Protein AF-A0A1M6VRA0-F1 (afdb_monomer)

Secondary structure (DSSP, 8-state):
-EEEEE---HHHHHHHHHTT-EEEEEPPHHHHHHTT--HHHHHHHHTTT--SEEEEE-S--SHHHHHHHHHHHHHHSTTEEEEEESSHHHHHHHHHHHHTT-EEEEEEE-SHHHHHHHHHHT-SEEEEEHHHHHTTT--HHHHHHHHHHHHHHTT---EEEEES--SHHHHHHHHHTT-SEEEE-HHHHHHHH--HHHHHHHHHHHHHHTTS---

pLDDT: mean 95.66, std 4.84, range [58.31, 98.81]

Foldseek 3Di:
DAEEAEDLDLVLVLVVLVVVRHAEYEYDVVVCVVVVHDLLVSCVVCVVRHDHAYEYEDPDDAQVVLCVVCVVVCVRHPNYEYEYEQDPRSLVNLLVCQVVVHAYEHDPDDALVSLVSCLVSPHQEYEQQQVVCVVVVHHSLVRLLVNQVVCVVVVGNHFYEYENDDALVSVVSNVVSPHPYYYDHSVRVVRNVDDPVVVVVVVVVCVVCVPPPPD

Solvent-accessible surface area (backbone atoms only — not comparable to full-atom values): 11366 Å² total; per-residue (Å²): 126,38,38,28,37,50,53,84,49,65,68,58,51,54,54,50,38,72,69,74,60,55,45,31,42,33,48,47,66,70,61,31,58,76,67,75,49,54,72,67,59,54,43,69,76,38,55,91,66,49,83,51,34,40,32,45,63,65,93,57,73,49,33,67,61,36,48,67,62,46,52,64,48,48,74,72,36,75,56,38,26,46,32,37,59,69,44,76,35,34,37,52,35,34,34,55,32,38,77,70,71,43,46,29,34,35,28,83,34,88,47,59,70,54,45,52,52,39,40,71,32,46,21,46,26,37,27,34,42,31,44,67,30,44,77,74,78,39,67,32,52,59,53,46,24,55,40,37,52,49,30,60,76,69,69,49,84,37,34,42,26,39,25,53,47,83,43,50,66,50,52,54,51,30,47,74,32,55,35,45,30,39,36,29,39,65,68,35,57,54,56,59,75,57,49,73,68,59,53,54,49,52,53,50,49,53,58,62,52,71,77,52,78,94,118

InterPro domains:
  IPR001585 Transaldolase/Fructose-6-phosphate aldolase [PF00923] (55-199)
  IPR001585 Transaldolase/Fructose-6-phosphate aldolase [PTHR10683] (60-198)
  IPR013785 Aldolase-type TIM barrel [G3DSA:3.20.20.70] (1-214)
  IPR018225 Transaldolase, active site [PS00958] (80-97)

Organism: NCBI:txid90970

Structure (mmCIF, N/CA/C/O backbone):
data_AF-A0A1M6VRA0-F1
#
_entry.id   AF-A0A1M6VRA0-F1
#
loop_
_atom_site.group_PDB
_atom_site.id
_atom_site.type_symbol
_atom_site.label_atom_id
_atom_site.label_alt_id
_atom_site.label_comp_id
_atom_site.label_asym_id
_atom_site.label_entity_id
_atom_site.label_seq_id
_atom_site.pdbx_PDB_ins_code
_atom_site.Cartn_x
_atom_site.Cartn_y
_atom_site.Cartn_z
_atom_site.occupancy
_atom_site.B_iso_or_equiv
_atom_site.auth_seq_id
_atom_site.auth_comp_id
_atom_site.auth_asym_id
_atom_site.auth_atom_id
_atom_site.pdbx_PDB_model_num
ATOM 1 N N . MET A 1 1 ? -6.491 -3.386 -11.277 1.00 94.94 1 MET A N 1
ATOM 2 C CA . MET A 1 1 ? -5.209 -3.563 -10.570 1.00 94.94 1 MET A CA 1
ATOM 3 C C . MET A 1 1 ? -4.662 -2.180 -10.313 1.00 94.94 1 MET A C 1
ATOM 5 O O . MET A 1 1 ? -4.711 -1.382 -11.239 1.00 94.94 1 MET A O 1
ATOM 9 N N . GLU A 1 2 ? -4.196 -1.900 -9.103 1.00 98.25 2 GLU A N 1
ATOM 10 C CA . GLU A 1 2 ? -3.645 -0.594 -8.725 1.00 98.25 2 GLU A CA 1
ATOM 11 C C . GLU A 1 2 ? -2.154 -0.714 -8.388 1.00 98.25 2 GLU A C 1
ATOM 13 O O . GLU A 1 2 ? -1.757 -1.598 -7.624 1.00 98.25 2 GLU A O 1
ATOM 18 N N . PHE A 1 3 ? -1.336 0.191 -8.923 1.00 98.25 3 PHE A N 1
ATOM 19 C CA . PHE A 1 3 ? 0.081 0.296 -8.573 1.00 98.25 3 PHE A CA 1
ATOM 20 C C . PHE A 1 3 ? 0.296 1.503 -7.675 1.00 98.25 3 PHE A C 1
ATOM 22 O O . PHE A 1 3 ? -0.079 2.627 -8.015 1.00 98.25 3 PHE A O 1
ATOM 29 N N . TRP A 1 4 ? 0.855 1.254 -6.498 1.00 98.31 4 TRP A N 1
ATOM 30 C CA . TRP A 1 4 ? 1.129 2.267 -5.495 1.00 98.31 4 TRP A CA 1
ATOM 31 C C . TRP A 1 4 ? 2.640 2.432 -5.347 1.00 98.31 4 TRP A C 1
ATOM 33 O O . TRP A 1 4 ? 3.384 1.446 -5.301 1.00 98.31 4 TRP A O 1
ATOM 43 N N . LEU A 1 5 ? 3.081 3.683 -5.249 1.00 97.88 5 LEU A N 1
ATOM 44 C CA . LEU A 1 5 ? 4.485 4.029 -5.049 1.00 97.88 5 LEU A CA 1
ATOM 45 C C . LEU A 1 5 ? 4.766 4.296 -3.564 1.00 97.88 5 LEU A C 1
ATOM 47 O O . LEU A 1 5 ? 4.070 5.094 -2.947 1.00 97.88 5 LEU A O 1
ATOM 51 N N . ASP A 1 6 ? 5.799 3.669 -2.999 1.00 96.38 6 ASP A N 1
ATOM 52 C CA . ASP A 1 6 ? 6.407 4.066 -1.716 1.00 96.38 6 ASP A CA 1
ATOM 53 C C . ASP A 1 6 ? 7.559 5.035 -1.997 1.00 96.38 6 ASP A C 1
ATOM 55 O O . ASP A 1 6 ? 8.684 4.615 -2.300 1.00 96.38 6 ASP A O 1
ATOM 59 N N . SER A 1 7 ? 7.282 6.336 -1.916 1.00 95.44 7 SER A N 1
ATOM 60 C CA . SER A 1 7 ? 8.317 7.358 -2.037 1.00 95.44 7 SER A CA 1
ATOM 61 C C . SER A 1 7 ? 7.915 8.679 -1.383 1.00 95.44 7 SER A C 1
ATOM 63 O O . SER A 1 7 ? 6.741 9.004 -1.234 1.00 95.44 7 SER A O 1
ATOM 65 N N . VAL A 1 8 ? 8.935 9.444 -1.006 1.00 95.12 8 VAL A N 1
ATOM 66 C CA . VAL A 1 8 ? 8.844 10.862 -0.623 1.00 95.12 8 VAL A CA 1
ATOM 67 C C . VAL A 1 8 ? 9.775 11.723 -1.489 1.00 95.12 8 VAL A C 1
ATOM 69 O O . VAL A 1 8 ? 9.902 12.923 -1.272 1.00 95.12 8 VAL A O 1
ATOM 72 N N . ASN A 1 9 ? 10.466 11.107 -2.455 1.00 94.25 9 ASN A N 1
ATOM 73 C CA . ASN A 1 9 ? 11.370 11.791 -3.364 1.00 94.25 9 ASN A CA 1
ATOM 74 C C . ASN A 1 9 ? 10.556 12.364 -4.525 1.00 94.25 9 ASN A C 1
ATOM 76 O O . ASN A 1 9 ? 10.005 11.617 -5.333 1.00 94.25 9 ASN A O 1
ATOM 80 N N . GLU A 1 10 ? 10.505 13.689 -4.632 1.00 94.56 10 GLU A N 1
ATOM 81 C CA . GLU A 1 10 ? 9.717 14.348 -5.670 1.00 94.56 10 GLU A CA 1
ATOM 82 C C . GLU A 1 10 ? 10.084 13.913 -7.090 1.00 94.56 10 GLU A C 1
ATOM 84 O O . GLU A 1 10 ? 9.194 13.752 -7.920 1.00 94.56 10 GLU A O 1
ATOM 89 N N . TRP A 1 11 ? 11.367 13.697 -7.387 1.00 95.69 11 TRP A N 1
ATOM 90 C CA . TRP A 1 11 ? 11.791 13.257 -8.714 1.00 95.69 11 TRP A CA 1
ATOM 91 C C . TRP A 1 11 ? 11.255 11.859 -9.040 1.00 95.69 11 TRP A C 1
ATOM 93 O O . TRP A 1 11 ? 10.725 11.655 -10.134 1.00 95.69 11 TRP A O 1
ATOM 103 N N . GLU A 1 12 ? 11.324 10.921 -8.091 1.00 96.62 12 GLU A N 1
ATOM 104 C CA . GLU A 1 12 ? 10.761 9.575 -8.270 1.00 96.62 12 GLU A CA 1
ATOM 105 C C . GLU A 1 12 ? 9.250 9.646 -8.498 1.00 96.62 12 GLU A C 1
ATOM 107 O O . GLU A 1 12 ? 8.736 9.007 -9.416 1.00 96.62 12 GLU A O 1
ATOM 112 N N . VAL A 1 13 ? 8.542 10.458 -7.704 1.00 95.75 13 VAL A N 1
ATOM 113 C CA . VAL A 1 13 ? 7.088 10.613 -7.831 1.00 95.75 13 VAL A CA 1
ATOM 114 C C . VAL A 1 13 ? 6.711 11.202 -9.185 1.00 95.75 13 VAL A C 1
ATOM 116 O O . VAL A 1 13 ? 5.873 10.631 -9.878 1.00 95.75 13 VAL A O 1
ATOM 119 N N . ARG A 1 14 ? 7.341 12.309 -9.596 1.00 96.19 14 ARG A N 1
ATOM 120 C CA . ARG A 1 14 ? 7.062 12.968 -10.885 1.00 96.19 14 ARG A CA 1
ATOM 121 C C . ARG A 1 14 ? 7.351 12.032 -12.053 1.00 96.19 14 ARG A C 1
ATOM 123 O O . ARG A 1 14 ? 6.545 11.920 -12.974 1.00 96.19 14 ARG A O 1
ATOM 130 N N . THR A 1 15 ? 8.472 11.318 -11.983 1.00 97.25 15 THR A N 1
ATOM 131 C CA . THR A 1 15 ? 8.868 10.369 -13.023 1.00 97.25 15 THR A CA 1
ATOM 132 C C . THR A 1 15 ? 7.875 9.216 -13.103 1.00 97.25 15 THR A C 1
ATOM 134 O O . THR A 1 15 ? 7.362 8.937 -14.183 1.00 97.25 15 THR A O 1
ATOM 137 N N . ALA A 1 16 ? 7.529 8.592 -11.977 1.00 97.12 16 ALA A N 1
ATOM 138 C CA . ALA A 1 16 ? 6.601 7.468 -11.977 1.00 97.12 16 ALA A CA 1
ATOM 139 C C . ALA A 1 16 ? 5.161 7.874 -12.332 1.00 97.12 16 ALA A C 1
ATOM 141 O O . ALA A 1 16 ? 4.468 7.131 -13.027 1.00 97.12 16 ALA A O 1
ATOM 142 N N . ALA A 1 17 ? 4.718 9.069 -11.930 1.00 96.06 17 ALA A N 1
ATOM 143 C CA . ALA A 1 17 ? 3.427 9.621 -12.338 1.00 96.06 17 ALA A CA 1
ATOM 144 C C . ALA A 1 17 ? 3.350 9.816 -13.863 1.00 96.06 17 ALA A C 1
ATOM 146 O O . ALA A 1 17 ? 2.313 9.532 -14.462 1.00 96.06 17 ALA A O 1
ATOM 147 N N . SER A 1 18 ? 4.459 10.205 -14.507 1.00 96.31 18 SER A N 1
ATOM 148 C CA . SER A 1 18 ? 4.522 10.385 -15.966 1.00 96.31 18 SER A CA 1
ATOM 149 C C . SER A 1 18 ? 4.333 9.087 -16.763 1.00 96.31 18 SER A C 1
ATOM 151 O O . SER A 1 18 ? 3.974 9.138 -17.937 1.00 96.31 18 SER A O 1
ATOM 153 N N . TRP A 1 19 ? 4.516 7.918 -16.138 1.00 96.62 19 TRP A N 1
ATOM 154 C CA . TRP A 1 19 ? 4.312 6.619 -16.789 1.00 96.62 19 TRP A CA 1
ATOM 155 C C . TRP A 1 19 ? 2.833 6.246 -16.952 1.00 96.62 19 TRP A C 1
ATOM 157 O O . TRP A 1 19 ? 2.525 5.299 -17.670 1.00 96.62 19 TRP A O 1
ATOM 167 N N . GLY A 1 20 ? 1.912 6.945 -16.276 1.00 95.44 20 GLY A N 1
ATOM 168 C CA . GLY A 1 20 ? 0.469 6.699 -16.392 1.00 95.44 20 GLY A CA 1
ATOM 169 C C . GLY A 1 20 ? -0.036 5.427 -15.698 1.00 95.44 20 GLY A C 1
ATOM 170 O O . GLY A 1 20 ? -1.152 4.992 -15.967 1.00 95.44 20 GLY A O 1
ATOM 171 N N . VAL A 1 21 ? 0.765 4.819 -14.813 1.00 96.06 21 VAL A N 1
ATOM 172 C CA . VAL A 1 21 ? 0.422 3.550 -14.132 1.00 96.06 21 VAL A CA 1
ATOM 173 C C . VAL A 1 21 ? 0.075 3.706 -12.649 1.00 96.06 21 VAL A C 1
ATOM 175 O O . VAL A 1 21 ? -0.480 2.782 -12.055 1.00 96.06 21 VAL A O 1
ATOM 178 N N . LEU A 1 22 ? 0.414 4.843 -12.032 1.00 96.81 22 LEU A N 1
ATOM 179 C CA . LEU A 1 22 ? 0.240 5.046 -10.593 1.00 96.81 22 LEU A CA 1
ATOM 180 C C . LEU A 1 22 ? -1.214 5.334 -10.216 1.00 96.81 22 LEU A C 1
ATOM 182 O O . LEU A 1 22 ? -1.875 6.171 -10.822 1.00 96.81 22 LEU A O 1
ATOM 186 N N . SER A 1 23 ? -1.682 4.680 -9.155 1.00 97.88 23 SER A N 1
ATOM 187 C CA . SER A 1 23 ? -3.008 4.897 -8.557 1.00 97.88 23 SER A CA 1
ATOM 188 C C . SER A 1 23 ? -2.938 5.578 -7.187 1.00 97.88 23 SER A C 1
ATOM 190 O O . SER A 1 23 ? -3.867 6.289 -6.801 1.00 97.88 23 SER A O 1
ATOM 192 N N . ALA A 1 24 ? -1.850 5.366 -6.441 1.00 97.94 24 ALA A N 1
ATOM 193 C CA . ALA A 1 24 ? -1.643 5.973 -5.131 1.00 97.94 24 ALA A CA 1
ATOM 194 C C . ALA A 1 24 ? -0.160 6.240 -4.851 1.00 97.94 24 ALA A C 1
ATOM 196 O O . ALA A 1 24 ? 0.726 5.547 -5.362 1.00 97.94 24 ALA A O 1
ATOM 197 N N . LEU A 1 25 ? 0.088 7.208 -3.978 1.00 97.44 25 LEU A N 1
ATOM 198 C CA . LEU A 1 25 ? 1.389 7.503 -3.402 1.00 97.44 25 LEU A CA 1
ATOM 199 C C . LEU A 1 25 ? 1.322 7.276 -1.892 1.00 97.44 25 LEU A C 1
ATOM 201 O O . LEU A 1 25 ? 0.569 7.956 -1.200 1.00 97.44 25 LEU A O 1
ATOM 205 N N . SER A 1 26 ? 2.113 6.337 -1.380 1.00 97.25 26 SER A N 1
ATOM 206 C CA . SER A 1 26 ? 2.259 6.098 0.053 1.00 97.25 26 SER A CA 1
ATOM 207 C C . SER A 1 26 ? 3.502 6.773 0.588 1.00 97.25 26 SER A C 1
ATOM 209 O O . SER A 1 26 ? 4.622 6.457 0.185 1.00 97.25 26 SER A O 1
ATOM 211 N N . LEU A 1 27 ? 3.297 7.660 1.558 1.00 95.00 27 LEU A N 1
ATOM 212 C CA . LEU A 1 27 ? 4.378 8.390 2.197 1.00 95.00 27 LEU A CA 1
ATOM 213 C C . LEU A 1 27 ? 4.946 7.573 3.350 1.00 95.00 27 LEU A C 1
ATOM 215 O O . LEU A 1 27 ? 4.237 7.186 4.280 1.00 95.00 27 LEU A O 1
ATOM 219 N N . ASN A 1 28 ? 6.244 7.304 3.286 1.00 86.06 28 ASN A N 1
ATOM 220 C CA . ASN A 1 28 ? 6.941 6.601 4.348 1.00 86.06 28 ASN A CA 1
ATOM 221 C C . ASN A 1 28 ? 7.254 7.578 5.500 1.00 86.06 28 ASN A C 1
ATOM 223 O O . ASN A 1 28 ? 8.023 8.521 5.283 1.00 86.06 28 ASN A O 1
ATOM 227 N N . PRO A 1 29 ? 6.724 7.362 6.719 1.00 85.75 29 PRO A N 1
ATOM 228 C CA . PRO A 1 29 ? 6.886 8.308 7.824 1.00 85.75 29 PRO A CA 1
ATOM 229 C C . PRO A 1 29 ? 8.349 8.467 8.251 1.00 85.75 29 PRO A C 1
ATOM 231 O O . PRO A 1 29 ? 8.781 9.573 8.561 1.00 85.75 29 PRO A O 1
ATOM 234 N N . VAL A 1 30 ? 9.145 7.393 8.186 1.00 85.50 30 VAL A N 1
ATOM 235 C CA . VAL A 1 30 ? 10.577 7.442 8.520 1.00 85.50 30 VAL A CA 1
ATOM 236 C C . VAL A 1 30 ? 11.324 8.340 7.537 1.00 85.50 30 VAL A C 1
ATOM 238 O O . VAL A 1 30 ? 12.132 9.164 7.955 1.00 85.50 30 VAL A O 1
ATOM 241 N N . LYS A 1 31 ? 11.034 8.227 6.233 1.00 87.19 31 LYS A N 1
ATOM 242 C CA . LYS A 1 31 ? 11.683 9.070 5.219 1.00 87.19 31 LYS A CA 1
ATOM 243 C C . LYS A 1 31 ? 11.240 10.535 5.329 1.00 87.19 31 LYS A C 1
ATOM 245 O O . LYS A 1 31 ? 12.086 11.417 5.232 1.00 87.19 31 LYS A O 1
ATOM 250 N N . LEU A 1 32 ? 9.951 10.798 5.584 1.00 88.81 32 LEU A N 1
ATOM 251 C CA . LEU A 1 32 ? 9.452 12.159 5.844 1.00 88.81 32 LEU A CA 1
ATOM 252 C C . LEU A 1 32 ? 10.178 12.800 7.032 1.00 88.81 32 LEU A C 1
ATOM 254 O O . LEU A 1 32 ? 10.666 13.925 6.926 1.00 88.81 32 LEU A O 1
ATOM 258 N N . GLN A 1 33 ? 10.311 12.056 8.134 1.00 88.19 33 GLN A N 1
ATOM 259 C CA . GLN A 1 33 ? 11.008 12.520 9.330 1.00 88.19 33 GLN A CA 1
ATOM 260 C C . GLN A 1 33 ? 12.490 12.801 9.057 1.00 88.19 33 GLN A C 1
ATOM 262 O O . GLN A 1 33 ? 12.992 13.849 9.454 1.00 88.19 33 GLN A O 1
ATOM 267 N N . GLN A 1 34 ? 13.184 11.903 8.350 1.00 88.75 34 GLN A N 1
ATOM 268 C CA . GLN A 1 34 ? 14.590 12.087 7.969 1.00 88.75 34 GLN A CA 1
ATOM 269 C C . GLN A 1 34 ? 14.811 13.337 7.108 1.00 88.75 34 GLN A C 1
ATOM 271 O O . GLN A 1 34 ? 15.856 13.973 7.211 1.00 88.75 34 GLN A O 1
ATOM 276 N N . MET A 1 35 ? 13.829 13.695 6.280 1.00 87.25 35 MET A N 1
ATOM 277 C CA . MET A 1 35 ? 13.864 14.893 5.439 1.00 87.25 35 MET A CA 1
ATOM 278 C C . MET A 1 35 ? 13.341 16.151 6.148 1.00 87.25 35 MET A C 1
ATOM 280 O O . MET A 1 35 ? 13.407 17.232 5.569 1.00 87.25 35 MET A O 1
ATOM 284 N N . GLY A 1 36 ? 12.811 16.033 7.373 1.00 89.50 36 GLY A N 1
ATOM 285 C CA . GLY A 1 36 ? 12.193 17.147 8.097 1.00 89.50 36 GLY A CA 1
ATOM 286 C C . GLY A 1 36 ? 10.978 17.740 7.377 1.00 89.50 36 GLY A C 1
ATOM 287 O O . GLY A 1 36 ? 10.732 18.939 7.483 1.00 89.50 36 GLY A O 1
ATOM 288 N N . MET A 1 37 ? 10.246 16.924 6.613 1.00 89.12 37 MET A N 1
ATOM 289 C CA . MET A 1 37 ? 9.177 17.369 5.715 1.00 89.12 37 MET A CA 1
ATOM 29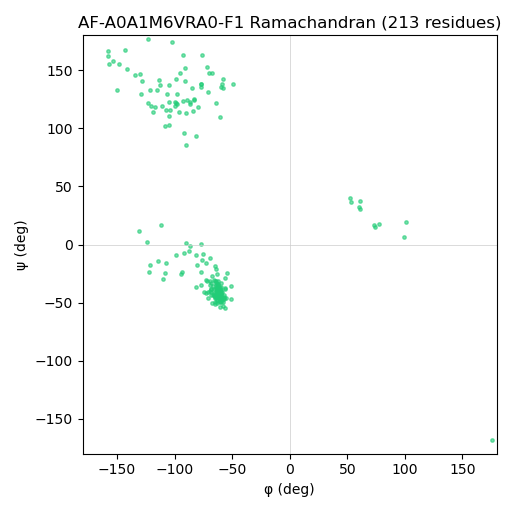0 C C . MET A 1 37 ? 7.810 16.865 6.183 1.00 89.12 37 MET A C 1
ATOM 292 O O . MET A 1 37 ? 7.679 15.720 6.619 1.00 89.12 37 MET A O 1
ATOM 296 N N . ARG A 1 38 ? 6.769 17.698 6.056 1.00 91.94 38 ARG A N 1
ATOM 297 C CA . ARG A 1 38 ? 5.384 17.296 6.349 1.00 91.94 38 ARG A CA 1
ATOM 298 C C . ARG A 1 38 ? 4.703 16.749 5.097 1.00 91.94 38 ARG A C 1
ATOM 300 O O . ARG A 1 38 ? 4.982 17.186 3.983 1.00 91.94 38 ARG A O 1
ATOM 307 N N . ALA A 1 39 ? 3.735 15.852 5.288 1.00 92.62 39 ALA A N 1
ATOM 308 C CA . ALA A 1 39 ? 2.932 15.303 4.192 1.00 92.62 39 ALA A CA 1
ATOM 309 C C . ALA A 1 39 ? 2.221 16.397 3.373 1.00 92.62 39 ALA A C 1
ATOM 311 O O . ALA A 1 39 ? 2.151 16.308 2.150 1.00 92.62 39 ALA A O 1
ATOM 312 N N . THR A 1 40 ? 1.749 17.456 4.037 1.00 93.56 40 THR A N 1
ATOM 313 C CA . THR A 1 40 ? 1.084 18.601 3.399 1.00 93.56 40 THR A CA 1
ATOM 314 C C . THR A 1 40 ? 2.007 19.376 2.467 1.00 93.56 40 THR A C 1
ATOM 316 O O . THR A 1 40 ? 1.567 19.803 1.405 1.00 93.56 40 THR A O 1
ATOM 319 N N . ASP A 1 41 ? 3.278 19.538 2.842 1.00 93.44 41 ASP A N 1
ATOM 320 C CA . ASP A 1 41 ? 4.260 20.280 2.045 1.00 93.44 41 ASP A CA 1
ATOM 321 C C . ASP A 1 41 ? 4.562 19.507 0.751 1.00 93.44 41 ASP A C 1
ATOM 323 O O . ASP A 1 41 ? 4.548 20.064 -0.349 1.00 93.44 41 ASP A O 1
ATOM 327 N N . LEU A 1 42 ? 4.733 18.187 0.873 1.00 93.44 42 LEU A N 1
ATOM 328 C CA . LEU A 1 42 ? 4.953 17.303 -0.268 1.00 93.44 42 LEU A CA 1
ATOM 329 C C . LEU A 1 42 ? 3.727 17.241 -1.194 1.00 93.44 42 LEU A C 1
ATOM 331 O O . LEU A 1 42 ? 3.869 17.299 -2.417 1.00 93.44 42 LEU A O 1
ATOM 335 N N . TRP A 1 43 ? 2.520 17.169 -0.623 1.00 95.19 43 TRP A N 1
ATOM 336 C CA . TRP A 1 43 ? 1.276 17.234 -1.391 1.00 95.19 43 TRP A CA 1
ATOM 337 C C . TRP A 1 43 ? 1.157 18.549 -2.168 1.00 95.19 43 TRP A C 1
ATOM 339 O O . TRP A 1 43 ? 0.878 18.525 -3.367 1.00 95.19 43 TRP A O 1
ATOM 349 N N . GLN A 1 44 ? 1.438 19.694 -1.540 1.00 94.12 44 GLN A N 1
ATOM 350 C CA . GLN A 1 44 ? 1.410 20.995 -2.219 1.00 94.12 44 GLN A CA 1
ATOM 351 C C . GLN A 1 44 ? 2.374 21.042 -3.413 1.00 94.12 44 GLN A C 1
ATOM 353 O O . GLN A 1 44 ? 2.002 21.539 -4.474 1.00 94.12 44 GLN A O 1
ATOM 358 N N . SER A 1 45 ? 3.573 20.469 -3.279 1.00 94.19 45 SER A N 1
ATOM 359 C CA . SER A 1 45 ? 4.585 20.451 -4.347 1.00 94.19 45 SER A CA 1
ATOM 360 C C . SER A 1 45 ? 4.218 19.551 -5.543 1.00 94.19 45 SER A C 1
ATOM 362 O O . SER A 1 45 ? 4.581 19.834 -6.693 1.00 94.19 45 SER A O 1
ATOM 364 N N . LEU A 1 46 ? 3.483 18.460 -5.299 1.00 94.06 46 LEU A N 1
ATOM 365 C CA . LEU A 1 46 ? 3.266 17.387 -6.280 1.00 94.06 46 LEU A CA 1
ATOM 366 C C . LEU A 1 46 ? 1.820 17.233 -6.766 1.00 94.06 46 LEU A C 1
ATOM 368 O O . LEU A 1 46 ? 1.601 16.570 -7.781 1.00 94.06 46 LEU A O 1
ATOM 372 N N . SER A 1 47 ? 0.839 17.843 -6.100 1.00 89.50 47 SER A N 1
ATOM 373 C CA . SER A 1 47 ? -0.595 17.704 -6.416 1.00 89.50 47 SER A CA 1
ATOM 374 C C . SER A 1 47 ? -0.957 18.079 -7.859 1.00 89.50 47 SER A C 1
ATOM 376 O O . SER A 1 47 ? -1.875 17.498 -8.429 1.00 89.50 47 SER A O 1
ATOM 378 N N . GLY A 1 48 ? -0.204 18.983 -8.495 1.00 88.81 48 GLY A N 1
ATOM 379 C CA . GLY A 1 48 ? -0.381 19.328 -9.912 1.00 88.81 48 GLY A CA 1
ATOM 380 C C . GLY A 1 48 ? 0.149 18.289 -10.913 1.00 88.81 48 GLY A C 1
ATOM 381 O O . GLY A 1 48 ? -0.064 18.441 -12.111 1.00 88.81 48 GLY A O 1
ATOM 382 N N . GLN A 1 49 ? 0.868 17.263 -10.457 1.00 89.56 49 GLN A N 1
ATOM 383 C CA . GLN A 1 49 ? 1.528 16.263 -11.313 1.00 89.56 49 GLN A CA 1
ATOM 384 C C . GLN A 1 49 ? 1.088 14.835 -11.023 1.00 89.56 49 GLN A C 1
ATOM 386 O O . GLN A 1 49 ? 1.196 13.976 -11.894 1.00 89.56 49 GLN A O 1
ATOM 391 N N . PHE A 1 50 ? 0.601 14.576 -9.813 1.00 92.50 50 PHE A N 1
ATOM 392 C CA . PHE A 1 50 ? 0.051 13.288 -9.438 1.00 92.50 50 PHE A CA 1
ATOM 393 C C . PHE A 1 50 ? -1.418 13.439 -9.043 1.00 92.50 50 PHE A C 1
ATOM 395 O O . PHE A 1 50 ? -1.745 14.050 -8.026 1.00 92.50 50 PHE A O 1
ATOM 402 N N . VAL A 1 51 ? -2.294 12.837 -9.850 1.00 88.00 51 VAL A N 1
ATOM 403 C CA . VAL A 1 51 ? -3.731 12.740 -9.584 1.00 88.00 51 VAL A CA 1
ATOM 404 C C . VAL A 1 51 ? -4.032 11.311 -9.147 1.00 88.00 51 VAL A C 1
ATOM 406 O O . VAL A 1 51 ? -4.081 10.396 -9.964 1.00 88.00 51 VAL A O 1
ATOM 409 N N . GLY A 1 52 ? -4.212 11.116 -7.846 1.00 93.94 52 GLY A N 1
ATOM 410 C CA . GLY A 1 52 ? -4.496 9.815 -7.252 1.00 93.94 52 GLY A CA 1
ATOM 411 C C . GLY A 1 52 ? -4.548 9.902 -5.734 1.00 93.94 52 GLY A C 1
ATOM 412 O O . GLY A 1 52 ? -4.579 10.996 -5.166 1.00 93.94 52 GLY A O 1
ATOM 413 N N . LYS A 1 53 ? -4.565 8.743 -5.074 1.00 97.44 53 LYS A N 1
ATOM 414 C CA . LYS A 1 53 ? -4.705 8.679 -3.614 1.00 97.44 53 LYS A CA 1
ATOM 415 C C . LYS A 1 53 ? -3.401 9.020 -2.912 1.00 97.44 53 LYS A C 1
ATOM 417 O O . LYS A 1 53 ? -2.337 8.539 -3.304 1.00 97.44 53 LYS A O 1
ATOM 422 N N . TRP A 1 54 ? -3.500 9.790 -1.838 1.00 97.56 54 TRP A N 1
ATOM 423 C CA . TRP A 1 54 ? -2.376 10.120 -0.969 1.00 97.56 54 TRP A CA 1
ATOM 424 C C . TRP A 1 54 ? -2.497 9.319 0.316 1.00 97.56 54 TRP A C 1
ATOM 426 O O . TRP A 1 54 ? -3.406 9.546 1.105 1.00 97.56 54 TRP A O 1
ATOM 436 N N . VAL A 1 55 ? -1.598 8.361 0.516 1.00 98.00 55 VAL A N 1
ATOM 437 C CA . VAL A 1 55 ? -1.624 7.484 1.684 1.00 98.00 55 VAL A CA 1
ATOM 438 C C . VAL A 1 55 ?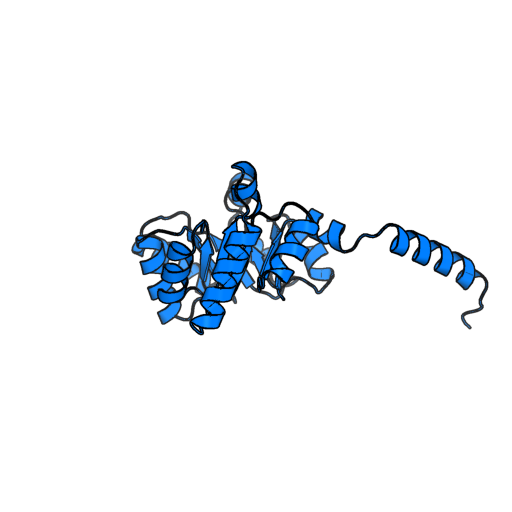 -0.688 8.038 2.750 1.00 98.00 55 VAL A C 1
ATOM 440 O O . VAL A 1 55 ? 0.533 8.074 2.560 1.00 98.00 55 VAL A O 1
ATOM 443 N N . VAL A 1 56 ? -1.260 8.468 3.874 1.00 97.38 56 VAL A N 1
ATOM 444 C CA . VAL A 1 56 ? -0.530 9.086 4.992 1.00 97.38 56 VAL A CA 1
ATOM 445 C C . VAL A 1 56 ? -0.759 8.268 6.255 1.00 97.38 56 VAL A C 1
ATOM 447 O O . VAL A 1 56 ? -1.885 7.878 6.554 1.00 97.38 56 VAL A O 1
ATOM 450 N N . SER A 1 57 ? 0.325 7.980 6.977 1.00 95.69 57 SER A N 1
ATOM 451 C CA . SER A 1 57 ? 0.266 7.229 8.235 1.00 95.69 57 SER A CA 1
ATOM 452 C C . SER A 1 57 ? 0.104 8.168 9.420 1.00 95.69 57 SER A C 1
ATOM 454 O O . SER A 1 57 ? 0.773 9.197 9.464 1.00 95.69 57 SER A O 1
ATOM 456 N N . THR A 1 58 ? -0.712 7.763 10.387 1.00 92.44 58 THR A N 1
ATOM 457 C CA . THR A 1 58 ? -0.756 8.394 11.712 1.00 92.44 58 THR A CA 1
ATOM 458 C C . THR A 1 58 ? 0.499 8.065 12.525 1.00 92.44 58 THR A C 1
ATOM 460 O O . THR A 1 58 ? 1.125 7.014 12.329 1.00 92.44 58 THR A O 1
ATOM 463 N N . THR A 1 59 ? 0.864 8.957 13.445 1.00 87.19 59 THR A N 1
ATOM 464 C CA . THR A 1 59 ? 1.910 8.713 14.454 1.00 87.19 59 THR A CA 1
ATOM 465 C C . THR A 1 59 ? 1.348 8.310 15.823 1.00 87.19 59 THR A C 1
ATOM 467 O O . THR A 1 59 ? 2.105 7.867 16.691 1.00 87.19 59 THR A O 1
ATOM 470 N N . HIS A 1 60 ? 0.028 8.398 15.998 1.00 93.56 60 HIS A N 1
ATOM 471 C CA . HIS A 1 60 ? -0.689 8.049 17.220 1.00 93.56 60 HIS A CA 1
ATOM 472 C C . HIS A 1 60 ? -1.177 6.592 17.217 1.00 93.56 60 HIS A C 1
ATOM 474 O O . HIS A 1 60 ? -1.211 5.916 16.187 1.00 93.56 60 HIS A O 1
ATOM 480 N N . LEU A 1 61 ? -1.525 6.087 18.405 1.00 91.69 61 LEU A N 1
ATOM 481 C CA . LEU A 1 61 ? -1.961 4.699 18.602 1.00 91.69 61 LEU A CA 1
ATOM 482 C C . LEU A 1 61 ? -3.364 4.576 19.201 1.00 91.69 61 LEU A C 1
ATOM 484 O O . LEU A 1 61 ? -3.937 3.495 19.108 1.00 91.69 61 LEU A O 1
ATOM 488 N N . ASP A 1 62 ? -3.905 5.630 19.808 1.00 97.19 62 ASP A N 1
ATOM 489 C CA . ASP A 1 62 ? -5.268 5.690 20.341 1.00 97.19 62 ASP A CA 1
ATOM 490 C C . ASP A 1 62 ? -6.238 6.326 19.337 1.00 97.19 62 ASP A C 1
ATOM 492 O O . ASP A 1 62 ? -5.858 7.202 18.561 1.00 97.19 62 ASP A O 1
ATOM 496 N N . ALA A 1 63 ? -7.497 5.881 19.336 1.00 98.00 63 ALA A N 1
ATOM 497 C CA . ALA A 1 63 ? -8.443 6.257 18.286 1.00 98.00 63 ALA A CA 1
ATOM 498 C C . ALA A 1 63 ? -8.735 7.766 18.229 1.00 98.00 63 ALA A C 1
ATOM 500 O O . ALA A 1 63 ? -8.844 8.316 17.134 1.00 98.00 63 ALA A O 1
ATOM 501 N N . GLU A 1 64 ? -8.837 8.427 19.384 1.00 98.06 64 GLU A N 1
ATOM 502 C CA . GLU A 1 64 ? -9.151 9.858 19.458 1.00 98.06 64 GLU A CA 1
ATOM 503 C C . GLU A 1 64 ? -8.005 10.700 18.892 1.00 98.06 64 GLU A C 1
ATOM 505 O O . GLU A 1 64 ? -8.228 11.480 17.968 1.00 98.06 64 GLU A O 1
ATOM 510 N N . SER A 1 65 ? -6.762 10.470 19.331 1.00 98.00 65 SER A N 1
ATOM 511 C CA . SER A 1 65 ? -5.609 11.219 18.812 1.00 98.00 65 SER A CA 1
ATOM 512 C C . SER A 1 65 ? -5.371 10.958 17.320 1.00 98.00 65 SER A C 1
ATOM 514 O O . SER A 1 65 ? -4.970 11.859 16.586 1.00 98.00 65 SER A O 1
ATOM 516 N N . ILE A 1 66 ? -5.654 9.740 16.836 1.00 98.06 66 ILE A N 1
ATOM 517 C CA . ILE A 1 66 ? -5.607 9.421 15.400 1.00 98.06 66 ILE A CA 1
ATOM 518 C C . ILE A 1 66 ? -6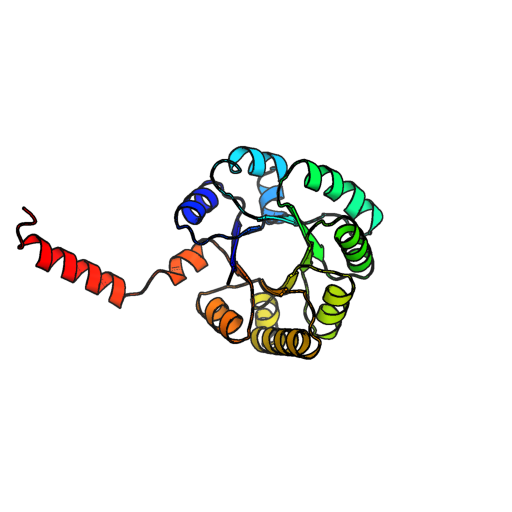.616 10.276 14.616 1.00 98.06 66 ILE A C 1
ATOM 520 O O . ILE A 1 66 ? -6.290 10.794 13.546 1.00 98.06 66 ILE A O 1
ATOM 524 N N . LEU A 1 67 ? -7.848 10.414 15.114 1.00 98.06 67 LEU A N 1
ATOM 525 C CA . LEU A 1 67 ? -8.880 11.227 14.466 1.00 98.06 67 LEU A CA 1
ATOM 526 C C . LEU A 1 67 ? -8.512 12.713 14.489 1.00 98.06 67 LEU A C 1
ATOM 528 O O . LEU A 1 67 ? -8.639 13.380 13.462 1.00 98.06 67 LEU A O 1
ATOM 532 N N . GLU A 1 68 ? -8.015 13.212 15.621 1.00 97.75 68 GLU A N 1
ATOM 533 C CA . GLU A 1 68 ? -7.555 14.597 15.772 1.00 97.75 68 GLU A CA 1
ATOM 534 C C . GLU A 1 68 ? -6.415 14.943 14.800 1.00 97.75 68 GLU A C 1
ATOM 536 O O . GLU A 1 68 ? -6.418 16.028 14.216 1.00 97.75 68 GLU A O 1
ATOM 541 N N . GLU A 1 69 ? -5.473 14.020 14.572 1.00 96.19 69 GLU A N 1
ATOM 542 C CA . GLU A 1 69 ? -4.370 14.203 13.618 1.00 96.19 69 GLU A CA 1
ATOM 543 C C . GLU A 1 69 ? -4.860 14.168 12.161 1.00 96.19 69 GLU A C 1
ATOM 545 O O . GLU A 1 69 ? -4.471 15.004 11.340 1.00 96.19 69 GLU A O 1
ATOM 550 N N . MET A 1 70 ? -5.703 13.192 11.814 1.00 97.31 70 MET A N 1
ATOM 551 C CA . MET A 1 70 ? -5.955 12.849 10.411 1.00 97.31 70 MET A CA 1
ATOM 552 C C . MET A 1 70 ? -7.179 13.536 9.799 1.00 97.31 70 MET A C 1
ATOM 554 O O . MET A 1 70 ? -7.206 13.718 8.579 1.00 97.31 70 MET A O 1
ATOM 558 N N . LEU A 1 71 ? -8.181 13.944 10.587 1.00 96.12 71 LEU A N 1
ATOM 559 C CA . LEU A 1 71 ? -9.367 14.623 10.045 1.00 96.12 71 LEU A CA 1
ATOM 560 C C . LEU A 1 71 ? -9.030 15.970 9.383 1.00 96.12 71 LEU A C 1
ATOM 562 O O . LEU A 1 71 ? -9.412 16.141 8.223 1.00 96.12 71 LEU A O 1
ATOM 566 N N . PRO A 1 72 ? -8.243 16.876 10.001 1.00 95.94 72 PRO A N 1
ATOM 567 C CA . PRO A 1 72 ? -7.843 18.119 9.338 1.00 95.94 72 PRO A CA 1
ATOM 568 C C . PRO A 1 72 ? -7.059 17.868 8.042 1.00 95.94 72 PRO A C 1
ATOM 570 O O . PRO A 1 72 ? -7.230 18.571 7.046 1.00 95.94 72 PRO A O 1
ATOM 573 N N . LEU A 1 73 ? -6.223 16.822 8.017 1.00 95.38 73 LEU A N 1
ATOM 574 C CA . LEU A 1 73 ? -5.487 16.433 6.814 1.00 95.38 73 LEU A CA 1
ATOM 575 C C . LEU A 1 73 ? -6.417 15.934 5.706 1.00 95.38 73 LEU A C 1
ATOM 5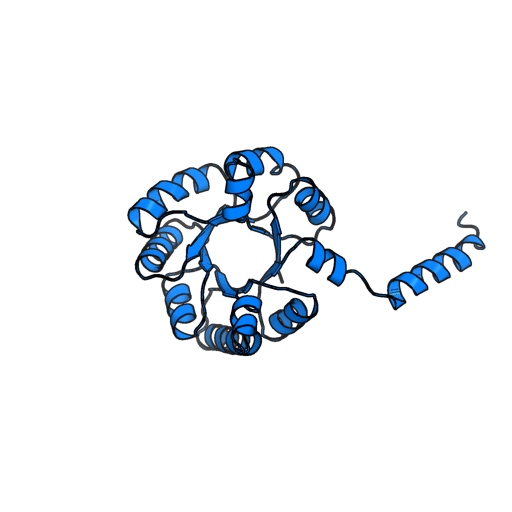77 O O . LEU A 1 73 ? -6.145 16.195 4.535 1.00 95.38 73 LEU A O 1
ATOM 581 N N . SER A 1 74 ? -7.502 15.237 6.053 1.00 94.62 74 SER A N 1
ATOM 582 C CA . SER A 1 74 ? -8.475 14.727 5.076 1.00 94.62 74 SER A CA 1
ATOM 583 C C . SER A 1 74 ? -9.251 15.843 4.373 1.00 94.62 74 SER A C 1
ATOM 585 O O . SER A 1 74 ? -9.630 15.687 3.214 1.00 94.62 74 SER A O 1
ATOM 587 N N . GLU A 1 75 ? -9.417 16.992 5.033 1.00 92.56 75 GLU A N 1
ATOM 588 C CA . GLU A 1 75 ? -9.998 18.198 4.436 1.00 92.56 75 GLU A CA 1
ATOM 589 C C . GLU A 1 75 ? -8.997 18.920 3.521 1.00 92.56 75 GLU A C 1
ATOM 591 O O . GLU A 1 75 ? -9.379 19.482 2.494 1.00 92.56 75 GLU A O 1
ATOM 596 N N . GLN A 1 76 ? -7.707 18.893 3.874 1.00 93.75 76 GLN A N 1
ATOM 597 C CA . GLN A 1 76 ? -6.653 19.583 3.129 1.00 93.75 76 GLN A CA 1
ATOM 598 C C . GLN A 1 76 ? -6.165 18.808 1.897 1.00 93.75 76 GLN A C 1
ATOM 600 O O . GLN A 1 76 ? -5.811 19.426 0.893 1.00 93.75 76 GLN A O 1
ATOM 605 N N . ILE A 1 77 ? -6.095 17.477 1.977 1.00 94.75 77 ILE A N 1
ATOM 606 C CA . ILE A 1 77 ? -5.548 16.600 0.936 1.00 94.75 77 ILE A CA 1
ATOM 607 C C . ILE A 1 77 ? -6.711 15.839 0.282 1.00 94.75 77 ILE A C 1
ATOM 609 O O . ILE A 1 77 ? -7.189 14.846 0.835 1.00 94.75 77 ILE A O 1
ATOM 613 N N . PRO A 1 78 ? -7.170 16.245 -0.918 1.00 90.25 78 PRO A N 1
ATOM 614 C CA . PRO A 1 78 ? -8.184 15.497 -1.646 1.00 90.25 78 PRO A CA 1
ATOM 615 C C . PRO A 1 78 ? -7.707 14.069 -1.920 1.00 90.25 78 PRO A C 1
ATOM 617 O O . PRO A 1 78 ? -6.559 13.862 -2.314 1.00 90.25 78 PRO A O 1
ATOM 620 N N . GLN A 1 79 ? -8.602 13.091 -1.761 1.00 92.62 79 GLN A N 1
ATOM 621 C CA . GLN A 1 79 ? -8.282 11.662 -1.891 1.00 92.62 79 GLN A CA 1
ATOM 622 C C . GLN A 1 79 ? -7.212 11.180 -0.894 1.00 92.62 79 GLN A C 1
ATOM 624 O O . GLN A 1 79 ? -6.430 10.272 -1.202 1.00 92.62 79 GLN A O 1
ATOM 629 N N . LEU A 1 80 ? -7.171 11.777 0.302 1.00 97.31 80 LEU A N 1
ATOM 630 C CA . LEU A 1 80 ? -6.420 11.213 1.413 1.00 97.31 80 LEU A CA 1
ATOM 631 C C . LEU A 1 80 ? -6.951 9.814 1.744 1.00 97.31 80 LEU A C 1
ATOM 633 O O . LEU A 1 80 ? -8.157 9.591 1.855 1.00 97.31 80 LEU A O 1
ATOM 637 N N . LEU A 1 81 ? -6.021 8.892 1.945 1.00 98.44 81 LEU A N 1
ATOM 638 C CA . LEU A 1 81 ? -6.264 7.567 2.477 1.00 98.44 81 LEU A CA 1
ATOM 639 C C . LEU A 1 81 ? -5.439 7.424 3.756 1.00 98.44 81 LEU A C 1
ATOM 641 O O . LEU A 1 81 ? -4.211 7.533 3.742 1.00 98.44 81 LEU A O 1
ATOM 645 N N . VAL A 1 82 ? -6.111 7.200 4.880 1.00 98.31 82 VAL A N 1
ATOM 646 C CA . VAL A 1 82 ? -5.450 7.131 6.187 1.00 98.31 82 VAL A CA 1
ATOM 647 C C . VAL A 1 82 ? -4.889 5.729 6.395 1.00 98.31 82 VAL A C 1
ATOM 649 O O . VAL A 1 82 ? -5.615 4.740 6.309 1.00 98.31 82 VAL A O 1
ATOM 652 N N . LYS A 1 83 ? -3.592 5.623 6.676 1.00 98.31 83 LYS A N 1
ATOM 653 C CA . LYS A 1 83 ? -2.916 4.354 6.956 1.00 98.31 83 LYS A CA 1
ATOM 654 C C . LYS A 1 83 ? -2.751 4.157 8.455 1.00 98.31 83 LYS A C 1
ATOM 656 O O . LYS A 1 83 ? -2.122 4.973 9.127 1.00 98.31 83 LYS A O 1
ATOM 661 N N . LEU A 1 84 ? -3.279 3.048 8.966 1.00 97.50 84 LEU A N 1
ATOM 662 C CA . LEU A 1 84 ? -3.296 2.729 10.392 1.00 97.50 84 LEU A CA 1
ATOM 663 C C . LEU A 1 84 ? -2.724 1.334 10.645 1.00 97.50 84 LEU A C 1
ATOM 665 O O . LEU A 1 84 ? -3.010 0.410 9.878 1.00 97.50 84 LEU A O 1
ATOM 669 N N . PRO A 1 85 ? -1.940 1.128 11.713 1.00 96.69 85 PRO A N 1
ATOM 670 C CA . PRO A 1 85 ? -1.538 -0.212 12.107 1.00 96.69 85 PRO A CA 1
ATOM 671 C C . PRO A 1 85 ? -2.745 -1.018 12.607 1.00 96.69 85 PRO A C 1
ATOM 673 O O . PRO A 1 85 ? -3.661 -0.485 13.231 1.00 96.69 85 PRO A O 1
ATOM 676 N N . MET A 1 86 ? -2.719 -2.329 12.380 1.00 98.25 86 MET A N 1
ATOM 677 C CA . MET A 1 86 ? -3.651 -3.263 13.004 1.00 98.25 86 MET A CA 1
ATOM 678 C C . MET A 1 86 ? -3.517 -3.219 14.535 1.00 98.25 86 MET A C 1
ATOM 680 O O . MET A 1 86 ? -2.534 -3.695 15.102 1.00 98.25 86 MET A O 1
ATOM 684 N N . SER A 1 87 ? -4.529 -2.674 15.206 1.00 98.38 87 SER A N 1
ATOM 685 C CA . SER A 1 87 ? -4.688 -2.666 16.663 1.00 98.38 87 SER A CA 1
ATOM 686 C C . SER A 1 87 ? -6.164 -2.460 17.015 1.00 98.38 87 SER A C 1
ATOM 688 O O . SER A 1 87 ? -6.955 -2.072 16.160 1.00 98.38 87 SER A O 1
ATOM 690 N N . LEU A 1 88 ? -6.565 -2.699 18.267 1.00 98.50 88 LEU A N 1
ATOM 691 C CA . LEU A 1 88 ? -7.957 -2.466 18.682 1.00 98.50 88 LEU A CA 1
ATOM 692 C C . LEU A 1 88 ? -8.369 -0.993 18.536 1.00 98.50 88 LEU A C 1
ATOM 694 O O . LEU A 1 88 ? -9.460 -0.708 18.055 1.00 98.50 88 LEU A O 1
ATOM 698 N N . GLU A 1 89 ? -7.485 -0.067 18.898 1.00 98.56 89 GLU A N 1
ATOM 699 C CA . GLU A 1 89 ? -7.699 1.373 18.717 1.00 98.56 89 GLU A CA 1
ATOM 700 C C . GLU A 1 89 ? -7.683 1.777 17.238 1.00 98.56 89 GLU A C 1
ATOM 702 O O . GLU A 1 89 ? -8.525 2.556 16.800 1.00 98.56 89 GLU A O 1
ATOM 707 N N . GLY A 1 90 ? -6.806 1.169 16.435 1.00 98.44 90 GLY A N 1
ATOM 708 C CA . GLY A 1 90 ? -6.796 1.347 14.986 1.00 98.44 90 GLY A CA 1
ATOM 709 C C . GLY A 1 90 ? -8.116 0.910 14.350 1.00 98.44 90 GLY A C 1
ATOM 710 O O . GLY A 1 90 ? -8.646 1.616 13.501 1.00 98.44 90 GLY A O 1
ATOM 711 N N . LEU A 1 91 ? -8.703 -0.207 14.798 1.00 98.75 91 LEU A N 1
ATOM 712 C CA . LEU A 1 91 ? -10.015 -0.665 14.329 1.00 98.75 91 LEU A CA 1
ATOM 713 C C . LEU A 1 91 ? -11.148 0.293 14.721 1.00 98.75 91 LEU A C 1
ATOM 715 O O . LEU A 1 91 ? -12.044 0.517 13.909 1.00 98.75 91 LEU A O 1
ATOM 719 N N . LYS A 1 92 ? -11.104 0.886 15.923 1.00 98.75 92 LYS A N 1
ATOM 720 C CA . LYS A 1 92 ? -12.050 1.946 16.312 1.00 98.75 92 LYS A CA 1
ATOM 721 C C . LYS A 1 92 ? -11.922 3.149 15.380 1.00 98.75 92 LYS A C 1
ATOM 723 O O . LYS A 1 92 ? -12.921 3.597 14.834 1.00 98.75 92 LYS A O 1
ATOM 728 N N . ALA A 1 93 ? -10.703 3.629 15.133 1.00 98.62 93 ALA A N 1
ATOM 729 C CA . ALA A 1 93 ? -10.476 4.746 14.219 1.00 98.62 93 ALA A CA 1
ATOM 730 C C . ALA A 1 93 ? -10.951 4.431 12.787 1.00 98.62 93 ALA A C 1
ATOM 732 O O . ALA A 1 93 ? -11.602 5.264 12.162 1.00 98.62 93 ALA A O 1
ATOM 733 N N . VAL A 1 94 ? -10.699 3.216 12.284 1.00 98.69 94 VAL A N 1
ATOM 734 C CA . VAL A 1 94 ? -11.183 2.753 10.968 1.00 98.69 94 VAL A CA 1
ATOM 735 C C . VAL A 1 94 ? -12.705 2.835 10.865 1.00 98.69 94 VAL A C 1
ATOM 737 O O . VAL A 1 94 ? -13.211 3.335 9.862 1.00 98.69 94 VAL A O 1
ATOM 740 N N . GLU A 1 95 ? -13.430 2.391 11.892 1.00 98.69 95 GLU A N 1
ATOM 741 C CA . GLU A 1 95 ? -14.897 2.455 11.920 1.00 98.69 95 GLU A CA 1
ATOM 742 C C . GLU A 1 95 ? -15.404 3.901 11.870 1.00 98.69 95 GLU A C 1
ATOM 744 O O . GLU A 1 95 ? -16.302 4.220 11.084 1.00 98.69 95 GLU A O 1
ATOM 749 N N . ARG A 1 96 ? -14.750 4.804 12.607 1.00 98.56 96 ARG A N 1
ATOM 750 C CA . ARG A 1 96 ? -15.059 6.239 12.596 1.00 98.56 96 ARG A CA 1
ATOM 751 C C . ARG A 1 96 ? -14.772 6.886 11.240 1.00 98.56 96 ARG A C 1
ATOM 753 O O . ARG A 1 96 ? -15.631 7.597 10.722 1.00 98.56 96 ARG A O 1
ATOM 760 N N . PHE A 1 97 ? -13.629 6.602 10.615 1.00 98.44 97 PHE A N 1
ATOM 761 C CA . PHE A 1 97 ? -13.325 7.092 9.263 1.00 98.44 97 PHE A CA 1
ATOM 762 C C . PHE A 1 97 ? -14.300 6.550 8.217 1.00 98.44 97 PHE A C 1
ATOM 764 O O . PHE A 1 97 ? -14.751 7.307 7.359 1.00 98.44 97 PHE A O 1
ATOM 771 N N . CYS A 1 98 ? -14.686 5.275 8.320 1.00 98.12 98 CYS A N 1
ATOM 772 C CA . CYS A 1 98 ? -15.660 4.662 7.422 1.00 98.12 98 CYS A CA 1
ATOM 773 C C . CYS A 1 98 ? -17.015 5.388 7.475 1.00 98.12 98 CYS A C 1
ATOM 775 O O . CYS A 1 98 ? -17.573 5.720 6.429 1.00 98.12 98 CYS A O 1
ATOM 777 N N . GLN A 1 99 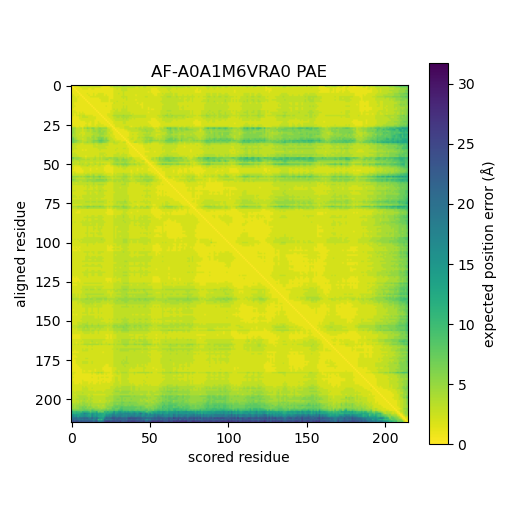? -17.509 5.717 8.676 1.00 98.06 99 GLN A N 1
ATOM 778 C CA . GLN A 1 99 ? -18.743 6.500 8.857 1.00 98.06 99 GLN A CA 1
ATOM 779 C C . GLN A 1 99 ? -18.655 7.910 8.260 1.00 98.06 99 GLN A C 1
ATOM 781 O O . GLN A 1 99 ? -19.662 8.449 7.807 1.00 98.06 99 GLN A O 1
ATOM 786 N N . LEU A 1 100 ? -17.456 8.494 8.249 1.00 97.12 100 LEU A N 1
ATOM 787 C CA . LEU A 1 100 ? -17.178 9.814 7.682 1.00 97.12 100 LEU A CA 1
ATOM 788 C C . LEU A 1 100 ? -16.854 9.769 6.178 1.00 97.12 100 LEU A C 1
ATOM 790 O O . LEU A 1 100 ? -16.632 10.813 5.572 1.00 97.12 100 LEU A O 1
ATOM 794 N N . GLY A 1 101 ? -16.829 8.583 5.562 1.00 96.56 101 GLY A N 1
ATOM 795 C CA . GLY A 1 101 ? -16.496 8.413 4.146 1.00 96.56 101 GLY A CA 1
ATOM 796 C C . GLY A 1 101 ? -15.011 8.610 3.815 1.00 96.56 101 GLY A C 1
ATOM 797 O O . GLY A 1 101 ? -14.674 8.794 2.646 1.00 96.56 101 GLY A O 1
ATOM 798 N N . VAL A 1 102 ? -14.125 8.564 4.813 1.00 97.62 102 VAL A N 1
ATOM 799 C CA . VAL A 1 102 ? -12.670 8.654 4.630 1.00 97.62 102 VAL A CA 1
ATOM 800 C C . VAL A 1 102 ? -12.104 7.250 4.412 1.00 97.62 102 VAL A C 1
ATOM 802 O O . VAL A 1 102 ? -12.312 6.345 5.223 1.00 97.62 102 VAL A O 1
ATOM 805 N N . GLU A 1 103 ? -11.390 7.050 3.302 1.00 98.44 103 GLU A N 1
ATOM 806 C CA . GLU A 1 103 ? -10.792 5.751 2.985 1.00 98.44 103 GLU A CA 1
ATOM 807 C C . GLU A 1 103 ? -9.620 5.417 3.921 1.00 98.44 103 GLU A C 1
ATOM 809 O O . GLU A 1 103 ? -8.851 6.288 4.334 1.00 98.44 103 GLU A O 1
ATOM 814 N N . THR A 1 104 ? -9.441 4.127 4.212 1.00 98.69 104 THR A N 1
ATOM 815 C CA . THR A 1 104 ? -8.399 3.643 5.131 1.00 98.69 104 THR A CA 1
ATOM 816 C C . THR A 1 104 ? -7.622 2.438 4.592 1.00 98.69 104 THR A C 1
ATOM 818 O O . THR A 1 104 ? -8.174 1.564 3.919 1.00 98.69 104 THR A O 1
ATOM 821 N N . GLU A 1 105 ? -6.330 2.365 4.921 1.00 98.62 105 GLU A N 1
ATOM 822 C CA . GLU A 1 105 ? -5.476 1.176 4.789 1.00 98.62 105 GLU A CA 1
ATOM 823 C C . GLU A 1 105 ? -5.141 0.683 6.194 1.00 98.62 105 GLU A C 1
ATOM 825 O O . GLU A 1 105 ? -4.451 1.368 6.949 1.00 98.62 105 GLU A O 1
ATOM 830 N N . VAL A 1 106 ? -5.543 -0.544 6.520 1.00 98.69 106 VAL A N 1
ATOM 831 C CA . VAL A 1 106 ? -5.046 -1.219 7.722 1.00 98.69 106 VAL A CA 1
ATOM 832 C C . VAL A 1 106 ? -3.790 -2.011 7.370 1.00 98.69 106 VAL A C 1
ATOM 834 O O . VAL A 1 106 ? -3.845 -2.975 6.604 1.00 98.69 106 VAL A O 1
ATOM 837 N N . THR A 1 107 ? -2.651 -1.589 7.917 1.00 97.81 107 THR A N 1
ATOM 838 C CA . THR A 1 107 ? -1.316 -2.170 7.702 1.00 97.81 107 THR A CA 1
ATOM 839 C C . THR A 1 107 ? -0.871 -3.047 8.872 1.00 97.81 107 THR A C 1
ATOM 841 O O . THR A 1 107 ? -1.542 -3.128 9.897 1.00 97.81 107 THR A O 1
ATOM 844 N N . LEU A 1 108 ? 0.277 -3.715 8.726 1.00 97.06 108 LEU A N 1
ATOM 845 C CA . LEU A 1 108 ? 0.821 -4.677 9.695 1.00 97.06 108 LEU A CA 1
ATOM 846 C C . LEU A 1 108 ? -0.112 -5.879 9.928 1.00 97.06 108 LEU A C 1
ATOM 848 O O . LEU A 1 108 ? -0.243 -6.369 11.050 1.00 97.06 108 LEU A O 1
ATOM 852 N N . VAL A 1 109 ? -0.765 -6.352 8.864 1.00 98.56 109 VAL A N 1
ATOM 853 C CA . VAL A 1 109 ? -1.631 -7.534 8.905 1.00 98.56 109 VAL A CA 1
ATOM 854 C C . VAL A 1 109 ? -0.829 -8.776 8.529 1.00 98.56 109 VAL A C 1
ATOM 856 O O . VAL A 1 109 ? -0.241 -8.853 7.451 1.00 98.56 109 VAL A O 1
ATOM 859 N N . TYR A 1 110 ? -0.835 -9.752 9.434 1.00 98.31 110 TYR A N 1
ATOM 860 C CA . TYR A 1 110 ? -0.048 -10.986 9.359 1.00 98.31 110 TYR A CA 1
ATOM 861 C C . TYR A 1 110 ? -0.890 -12.250 9.609 1.00 98.31 110 TYR A C 1
ATOM 863 O O . TYR A 1 110 ? -0.342 -13.333 9.793 1.00 98.31 110 TYR A O 1
ATOM 871 N N . SER A 1 111 ? -2.224 -12.132 9.630 1.00 98.50 111 SER A N 1
ATOM 872 C CA . SER A 1 111 ? -3.148 -13.267 9.769 1.00 98.50 111 SER A CA 1
ATOM 873 C C . SER A 1 111 ? -4.518 -12.986 9.145 1.00 98.50 111 SER A C 1
ATOM 875 O O . SER A 1 111 ? -4.937 -11.831 9.017 1.00 98.50 111 SER A O 1
ATOM 877 N N . GLU A 1 112 ? -5.257 -14.044 8.814 1.00 98.56 112 GLU A N 1
ATOM 878 C CA . GLU A 1 112 ? -6.628 -13.962 8.304 1.00 98.56 112 GLU A CA 1
ATOM 879 C C . GLU A 1 112 ? -7.587 -13.347 9.329 1.00 98.56 112 GLU A C 1
ATOM 881 O O . GLU A 1 112 ? -8.472 -12.575 8.965 1.00 98.56 112 GLU A O 1
ATOM 886 N N . ALA A 1 113 ? -7.393 -13.644 10.619 1.00 98.62 113 ALA A N 1
ATOM 887 C CA . ALA A 1 113 ? -8.214 -13.093 11.696 1.00 98.62 113 ALA A CA 1
ATOM 888 C C . ALA A 1 113 ? -8.087 -11.564 11.777 1.00 98.62 113 ALA A C 1
ATOM 890 O O . ALA A 1 113 ? -9.094 -10.859 11.841 1.00 98.62 113 ALA A O 1
ATOM 891 N N . GLN A 1 114 ? -6.858 -11.046 11.700 1.00 98.81 114 GLN A N 1
ATOM 892 C CA . GLN A 1 114 ? -6.604 -9.609 11.604 1.00 98.81 114 GLN A CA 1
ATOM 893 C C . GLN A 1 114 ? -7.280 -9.016 10.360 1.00 98.81 114 GLN A C 1
ATOM 895 O O . GLN A 1 114 ? -7.995 -8.020 10.463 1.00 98.81 114 GLN A O 1
ATOM 900 N N . ALA A 1 115 ? -7.122 -9.650 9.197 1.00 98.75 115 ALA A N 1
ATOM 901 C CA . ALA A 1 115 ? -7.728 -9.165 7.961 1.00 98.75 115 ALA A CA 1
AT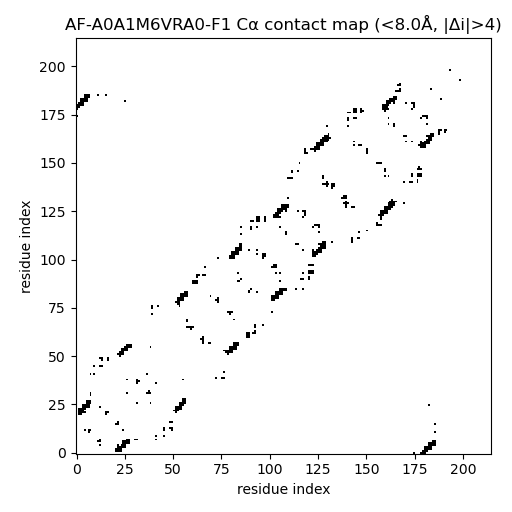OM 902 C C . ALA A 1 115 ? -9.264 -9.090 8.033 1.00 98.75 115 ALA A C 1
ATOM 904 O O . ALA A 1 115 ? -9.851 -8.098 7.602 1.00 98.75 115 ALA A O 1
ATOM 905 N N . LEU A 1 116 ? -9.914 -10.103 8.618 1.00 98.56 116 LEU A N 1
ATOM 906 C CA . LEU A 1 116 ? -11.362 -10.113 8.837 1.00 98.56 116 LEU A CA 1
ATOM 907 C C . LEU A 1 116 ? -11.815 -8.967 9.741 1.00 98.56 116 LEU A C 1
ATOM 909 O O . LEU A 1 116 ? -12.801 -8.306 9.422 1.00 98.56 116 LEU A O 1
ATOM 913 N N . LEU A 1 117 ? -11.109 -8.727 10.848 1.00 98.75 117 LEU A N 1
ATOM 914 C CA . LEU A 1 117 ? -11.441 -7.639 11.767 1.00 98.75 117 LEU A CA 1
ATOM 915 C C . LEU A 1 117 ? -11.304 -6.273 11.087 1.00 98.75 117 LEU A C 1
ATOM 917 O O . LEU A 1 117 ? -12.227 -5.469 11.177 1.00 98.75 117 LEU A O 1
ATOM 921 N N . ALA A 1 118 ? -10.216 -6.040 10.344 1.00 98.81 118 ALA A N 1
ATOM 922 C CA . ALA A 1 118 ? -10.036 -4.811 9.566 1.00 98.81 118 ALA A CA 1
ATOM 923 C C . ALA A 1 118 ? -11.165 -4.606 8.551 1.00 98.81 118 ALA A C 1
ATOM 925 O O . ALA A 1 118 ? -11.782 -3.542 8.509 1.00 98.81 118 ALA A O 1
ATOM 926 N N . ALA A 1 119 ? -11.477 -5.637 7.762 1.00 98.62 119 ALA A N 1
ATOM 927 C CA . ALA A 1 119 ? -12.546 -5.563 6.775 1.00 98.62 119 ALA A CA 1
ATOM 928 C C . ALA A 1 119 ? -13.912 -5.287 7.420 1.00 98.62 119 ALA A C 1
ATOM 930 O O . ALA A 1 119 ? -14.698 -4.508 6.887 1.00 98.62 119 ALA A O 1
ATOM 931 N N . ARG A 1 120 ? -14.193 -5.893 8.581 1.00 98.19 120 ARG A N 1
ATOM 932 C CA . ARG A 1 120 ? -15.448 -5.687 9.319 1.00 98.19 120 ARG A CA 1
ATOM 933 C C . ARG A 1 120 ? -15.547 -4.326 9.992 1.00 98.19 120 ARG A C 1
ATOM 935 O O . ARG A 1 120 ? -16.655 -3.814 10.086 1.00 98.19 120 ARG A O 1
ATOM 942 N N . ALA A 1 121 ? -14.428 -3.735 10.400 1.00 98.62 121 ALA A N 1
ATOM 943 C CA . ALA A 1 121 ? -14.389 -2.356 10.878 1.00 98.62 121 ALA A CA 1
ATOM 944 C C . ALA A 1 121 ? -14.650 -1.330 9.758 1.00 98.62 121 ALA A C 1
ATOM 946 O O . ALA A 1 121 ? -14.877 -0.166 10.053 1.00 98.62 121 ALA A O 1
ATOM 947 N N . GLY A 1 122 ? -14.642 -1.745 8.485 1.00 98.50 122 GLY A N 1
ATOM 948 C CA . GLY A 1 122 ? -14.890 -0.858 7.347 1.00 98.50 122 GLY A CA 1
ATOM 949 C C . GLY A 1 122 ? -13.626 -0.404 6.618 1.00 98.50 122 GLY A C 1
ATOM 950 O O . GLY A 1 122 ? -13.669 0.584 5.887 1.00 98.50 122 GLY A O 1
ATOM 951 N N . ALA A 1 123 ? -12.504 -1.115 6.785 1.00 98.75 123 ALA A N 1
ATOM 952 C CA . ALA A 1 123 ? -11.273 -0.798 6.069 1.00 98.75 123 ALA A CA 1
ATOM 953 C C . ALA A 1 123 ? -11.474 -0.827 4.546 1.00 98.75 123 ALA A C 1
ATOM 955 O O . ALA A 1 123 ? -12.031 -1.782 3.996 1.00 98.75 123 ALA A O 1
ATOM 956 N N . THR A 1 124 ? -10.952 0.180 3.844 1.00 98.81 124 THR A N 1
ATOM 957 C CA . THR A 1 124 ? -10.965 0.194 2.373 1.00 98.81 124 THR A CA 1
ATOM 958 C C . THR A 1 124 ? -9.928 -0.776 1.807 1.00 98.81 124 THR A C 1
ATOM 960 O O . THR A 1 124 ? -10.207 -1.502 0.845 1.00 98.81 124 THR A O 1
ATOM 963 N N . TYR A 1 125 ? -8.744 -0.810 2.423 1.00 98.81 125 TYR A N 1
ATOM 964 C CA . TYR A 1 125 ? -7.655 -1.717 2.088 1.00 98.81 125 TYR A CA 1
ATOM 965 C C . TYR A 1 125 ? -7.113 -2.423 3.330 1.00 98.81 125 TYR A C 1
ATOM 967 O O . TYR A 1 125 ? -7.036 -1.854 4.418 1.00 98.81 125 TYR A O 1
ATOM 975 N N . VAL A 1 126 ? -6.682 -3.666 3.138 1.00 98.81 126 VAL A N 1
ATOM 976 C CA . VAL A 1 126 ? -5.995 -4.486 4.138 1.00 98.81 126 VAL A CA 1
ATOM 977 C C . VAL A 1 126 ? -4.652 -4.907 3.557 1.00 98.81 126 VAL A C 1
ATOM 979 O O . VAL A 1 126 ? -4.598 -5.519 2.490 1.00 98.81 126 VAL A O 1
ATOM 982 N N . SER A 1 127 ? -3.569 -4.548 4.239 1.00 98.44 127 SER A N 1
ATOM 983 C CA . SER A 1 127 ? -2.205 -4.594 3.715 1.00 98.44 127 SER A CA 1
ATOM 984 C C . SER A 1 127 ? -1.391 -5.722 4.343 1.00 98.44 127 SER A C 1
ATOM 986 O O . SER A 1 127 ? -1.120 -5.718 5.546 1.00 98.44 127 SER A O 1
ATOM 988 N N . VAL A 1 128 ? -0.995 -6.683 3.504 1.00 98.50 128 VAL A N 1
ATOM 989 C CA . VAL A 1 128 ? -0.171 -7.843 3.878 1.00 98.50 128 VAL A CA 1
ATOM 990 C C . VAL A 1 128 ? 1.284 -7.564 3.504 1.00 98.50 128 VAL A C 1
ATOM 992 O O . VAL A 1 128 ? 1.591 -7.311 2.336 1.00 98.50 128 VAL A O 1
ATOM 995 N N . LEU A 1 129 ? 2.190 -7.613 4.485 1.00 97.62 129 LEU A N 1
ATOM 996 C CA . LEU A 1 129 ? 3.599 -7.242 4.310 1.00 97.62 129 LEU A CA 1
ATOM 997 C C . LEU A 1 129 ? 4.440 -8.453 3.890 1.00 97.62 129 LEU A C 1
ATOM 999 O O . LEU A 1 129 ? 5.076 -9.099 4.722 1.00 97.62 129 LEU A O 1
ATOM 1003 N N . LEU A 1 130 ? 4.479 -8.726 2.584 1.00 97.25 130 LEU A N 1
ATOM 1004 C CA . LEU A 1 130 ? 5.097 -9.931 2.018 1.00 97.25 130 LEU A CA 1
ATOM 1005 C C . LEU A 1 130 ? 6.564 -10.100 2.423 1.00 97.25 130 LEU A C 1
ATOM 1007 O O . LEU A 1 130 ? 6.924 -11.121 3.000 1.00 97.25 130 LEU A O 1
ATOM 1011 N N . GLY A 1 131 ? 7.397 -9.085 2.177 1.00 95.06 131 GLY A N 1
ATOM 1012 C CA . GLY A 1 131 ? 8.827 -9.162 2.475 1.00 95.06 131 GLY A CA 1
ATOM 1013 C C . GLY A 1 131 ? 9.123 -9.342 3.964 1.00 95.06 131 GLY A C 1
ATOM 1014 O O . GLY A 1 131 ? 10.035 -10.073 4.313 1.00 95.06 131 GLY A O 1
ATOM 1015 N N . ARG A 1 132 ? 8.327 -8.740 4.860 1.00 96.25 132 ARG A N 1
ATOM 1016 C CA . ARG A 1 132 ? 8.509 -8.913 6.314 1.00 96.25 132 ARG A CA 1
ATOM 1017 C C . ARG A 1 132 ? 8.191 -10.325 6.789 1.00 96.25 132 ARG A C 1
ATOM 1019 O O . ARG A 1 132 ? 8.798 -10.789 7.745 1.00 96.25 132 ARG A O 1
ATOM 1026 N N . MET A 1 133 ? 7.233 -10.985 6.148 1.00 96.75 133 MET A N 1
ATOM 1027 C CA . MET A 1 133 ? 6.919 -12.383 6.431 1.00 96.75 133 MET A CA 1
ATOM 1028 C C . MET A 1 133 ? 8.010 -13.311 5.896 1.00 96.75 133 MET A C 1
ATOM 1030 O O . MET A 1 133 ? 8.435 -14.227 6.596 1.00 96.75 133 MET A O 1
ATOM 1034 N N . GLU A 1 134 ? 8.507 -13.034 4.692 1.00 95.38 134 GLU A N 1
ATOM 1035 C CA . GLU A 1 134 ? 9.616 -13.781 4.100 1.00 95.38 134 GLU A CA 1
ATOM 1036 C C . GLU A 1 134 ? 10.891 -13.684 4.953 1.00 95.38 134 GLU A C 1
ATOM 1038 O O . GLU A 1 134 ? 11.543 -14.703 5.178 1.00 95.38 134 GLU A O 1
ATOM 1043 N N . ASP A 1 135 ? 11.183 -12.503 5.519 1.00 96.19 135 ASP A N 1
ATOM 1044 C CA . ASP A 1 135 ? 12.323 -12.266 6.422 1.00 96.19 135 ASP A CA 1
ATOM 1045 C C . ASP A 1 135 ? 12.343 -13.243 7.626 1.00 96.19 135 ASP A C 1
ATOM 1047 O O . ASP A 1 135 ? 13.402 -13.504 8.196 1.00 96.19 135 ASP A O 1
ATOM 1051 N N . ILE A 1 136 ? 11.187 -13.798 8.016 1.00 96.88 136 ILE A N 1
ATOM 1052 C CA . ILE A 1 136 ? 11.040 -14.760 9.125 1.00 96.88 136 ILE A CA 1
ATOM 1053 C C . ILE A 1 136 ? 10.649 -16.173 8.658 1.00 96.88 136 ILE A C 1
ATOM 1055 O O . ILE A 1 136 ? 10.196 -16.992 9.458 1.00 96.88 136 ILE A O 1
ATOM 1059 N N . GLY A 1 137 ? 10.814 -16.473 7.366 1.00 96.12 137 GLY A N 1
ATOM 1060 C CA . GLY A 1 137 ? 10.563 -17.797 6.789 1.00 96.12 137 GLY A CA 1
ATOM 1061 C C . GLY A 1 137 ? 9.086 -18.137 6.569 1.00 96.12 137 GLY A C 1
ATOM 1062 O O . GLY A 1 137 ? 8.749 -19.310 6.410 1.00 96.12 137 GLY A O 1
ATOM 1063 N N . MET A 1 138 ? 8.195 -17.141 6.566 1.00 96.75 138 MET A N 1
ATOM 1064 C CA . MET A 1 138 ? 6.770 -17.325 6.287 1.00 96.75 138 MET A CA 1
ATOM 1065 C C . MET A 1 138 ? 6.426 -16.977 4.836 1.00 96.75 138 MET A C 1
ATOM 1067 O O . MET A 1 138 ? 6.903 -15.990 4.279 1.00 96.75 138 MET A O 1
ATOM 1071 N N . ASP A 1 139 ? 5.517 -17.748 4.237 1.00 96.88 139 ASP A N 1
ATOM 1072 C CA . ASP A 1 139 ? 4.997 -17.473 2.896 1.00 96.88 139 ASP A CA 1
ATOM 1073 C C . ASP A 1 139 ? 3.882 -16.414 2.949 1.00 96.88 139 ASP A C 1
ATOM 1075 O O . ASP A 1 139 ? 2.703 -16.714 3.168 1.00 96.88 139 ASP A O 1
ATOM 1079 N N . GLY A 1 140 ? 4.267 -15.151 2.756 1.00 96.94 140 GLY A N 1
ATOM 1080 C CA . GLY A 1 140 ? 3.323 -14.035 2.731 1.00 96.94 140 GLY A CA 1
ATOM 1081 C C . GLY A 1 140 ? 2.353 -14.072 1.546 1.00 96.94 140 GLY A C 1
ATOM 1082 O O . GLY A 1 140 ? 1.216 -13.619 1.677 1.00 96.94 140 GLY A 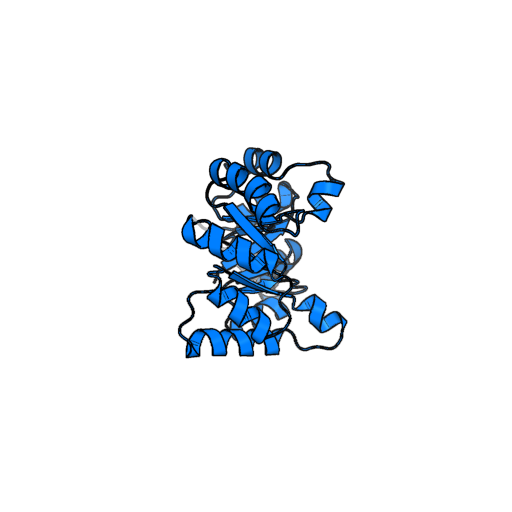O 1
ATOM 1083 N N . VAL A 1 141 ? 2.761 -14.627 0.396 1.00 97.94 141 VAL A N 1
ATOM 1084 C CA . VAL A 1 141 ? 1.891 -14.726 -0.792 1.00 97.94 141 VAL A CA 1
ATOM 1085 C C . VAL A 1 141 ? 0.759 -15.706 -0.517 1.00 97.94 141 VAL A C 1
ATOM 1087 O O . VAL A 1 141 ? -0.393 -15.428 -0.852 1.00 97.94 141 VAL A O 1
ATOM 1090 N N . ARG A 1 142 ? 1.063 -16.826 0.144 1.00 98.31 142 ARG A N 1
ATOM 1091 C CA . ARG A 1 142 ? 0.050 -17.794 0.563 1.00 98.31 142 ARG A CA 1
ATOM 1092 C C . ARG A 1 142 ? -0.971 -17.172 1.511 1.00 98.31 142 ARG A C 1
ATOM 1094 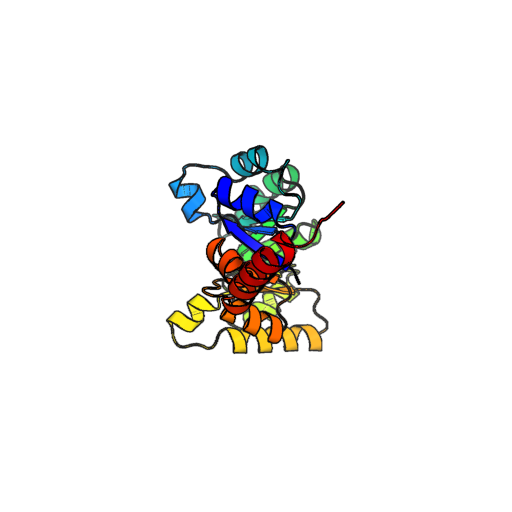O O . ARG A 1 142 ? -2.165 -17.348 1.282 1.00 98.31 142 ARG A O 1
ATOM 1101 N N . LEU A 1 143 ? -0.530 -16.421 2.526 1.00 98.50 143 LEU A N 1
ATOM 1102 C CA . LEU A 1 143 ? -1.451 -15.707 3.420 1.00 98.50 143 LEU A CA 1
ATOM 1103 C C . LEU A 1 143 ? -2.328 -14.714 2.640 1.00 98.50 143 LEU A C 1
ATOM 1105 O O . LEU A 1 143 ? -3.541 -14.670 2.838 1.00 98.50 143 LEU A O 1
ATOM 1109 N N . LEU A 1 144 ? -1.727 -13.937 1.734 1.00 98.62 144 LEU A N 1
ATOM 1110 C CA . LEU A 1 144 ? -2.457 -12.994 0.887 1.00 98.62 144 LEU A CA 1
ATOM 1111 C C . LEU A 1 144 ? -3.555 -13.696 0.073 1.00 98.62 144 LEU A C 1
ATOM 1113 O O . LEU A 1 144 ? -4.680 -13.192 -0.003 1.00 98.62 144 LEU A O 1
ATOM 1117 N N . GLY A 1 145 ? -3.243 -14.861 -0.500 1.00 98.69 145 GLY A N 1
ATOM 1118 C CA . GLY A 1 145 ? -4.202 -15.699 -1.221 1.00 98.69 145 GLY A CA 1
ATOM 1119 C C . GLY A 1 145 ? -5.352 -16.164 -0.328 1.00 98.69 145 GLY A C 1
ATOM 1120 O O . GLY A 1 145 ? -6.514 -15.946 -0.673 1.00 98.69 145 GLY A O 1
ATOM 1121 N N . SER A 1 146 ? -5.044 -16.700 0.859 1.00 98.62 146 SER A N 1
ATOM 1122 C CA . SER A 1 146 ? -6.055 -17.104 1.849 1.00 98.62 146 SER A CA 1
ATOM 1123 C C . SER A 1 146 ? -7.004 -15.958 2.210 1.00 98.62 146 SER A C 1
ATOM 1125 O O . SER A 1 146 ? -8.223 -16.140 2.223 1.00 98.62 146 SER A O 1
ATOM 1127 N N . ILE A 1 147 ? -6.465 -14.761 2.472 1.00 98.81 147 ILE A N 1
ATOM 1128 C CA . ILE A 1 147 ? -7.263 -13.572 2.806 1.00 98.81 147 ILE A CA 1
ATOM 1129 C C . ILE A 1 147 ? -8.150 -13.171 1.625 1.00 98.81 147 ILE A C 1
ATOM 1131 O O . ILE A 1 147 ? -9.332 -12.883 1.811 1.00 98.81 147 ILE A O 1
ATOM 1135 N N . THR A 1 148 ? -7.605 -13.174 0.408 1.00 98.62 148 THR A N 1
ATOM 1136 C CA . THR A 1 148 ? -8.357 -12.790 -0.792 1.00 98.62 148 THR A CA 1
ATOM 1137 C C . THR A 1 148 ? -9.515 -13.750 -1.060 1.00 98.62 148 THR A C 1
ATOM 1139 O O . THR A 1 148 ? -10.644 -13.306 -1.284 1.00 98.62 148 THR A O 1
ATOM 1142 N N . GLU A 1 149 ? -9.277 -15.061 -0.967 1.00 98.50 149 GLU A N 1
ATOM 1143 C CA . GLU A 1 149 ? -10.339 -16.064 -1.078 1.00 98.50 149 GLU A CA 1
ATOM 1144 C C . GLU A 1 149 ? -11.413 -15.885 -0.007 1.00 98.50 149 GLU A C 1
ATOM 1146 O O . GLU A 1 149 ? -12.607 -16.005 -0.287 1.00 98.50 149 GLU A O 1
ATOM 1151 N N . LEU A 1 150 ? -10.996 -15.613 1.230 1.00 98.31 150 LEU A N 1
ATOM 1152 C CA . LEU A 1 150 ? -11.902 -15.404 2.348 1.00 98.31 150 LEU A CA 1
ATOM 1153 C C . LEU A 1 150 ? -12.787 -14.176 2.122 1.00 98.31 150 LEU A C 1
ATOM 1155 O O . LEU A 1 150 ? -14.002 -14.258 2.306 1.00 98.31 150 LEU A O 1
ATOM 1159 N N . PHE A 1 151 ? -12.202 -13.065 1.670 1.00 98.44 151 PHE A N 1
ATOM 1160 C CA . PHE A 1 151 ? -12.937 -11.842 1.347 1.00 98.44 151 PHE A CA 1
ATOM 1161 C C . PHE A 1 151 ? -13.939 -12.082 0.221 1.00 98.44 151 PHE A C 1
ATOM 1163 O O . PHE A 1 151 ? -15.091 -11.672 0.341 1.00 98.44 151 PHE A O 1
ATOM 1170 N N . GLN A 1 152 ? -13.547 -12.817 -0.822 1.00 97.81 152 GLN A N 1
ATOM 1171 C CA . GLN A 1 152 ? -14.448 -13.180 -1.913 1.00 97.81 152 GLN A CA 1
ATOM 1172 C C . GLN A 1 152 ? -15.609 -14.062 -1.431 1.00 97.81 152 GLN A C 1
ATOM 1174 O O . GLN A 1 152 ? -16.766 -13.767 -1.728 1.00 97.81 152 GLN A O 1
ATOM 1179 N N . LYS A 1 153 ? -15.322 -15.123 -0.665 1.00 98.06 153 LYS A N 1
ATOM 1180 C CA . LYS A 1 153 ? -16.335 -16.055 -0.132 1.00 98.06 153 LYS A CA 1
ATOM 1181 C C . LYS A 1 153 ? -17.342 -15.349 0.780 1.00 98.06 153 LYS A C 1
ATOM 1183 O O . LYS A 1 153 ? -18.522 -15.677 0.752 1.00 98.06 153 LYS A O 1
ATOM 1188 N N . GLN A 1 154 ? -16.877 -14.386 1.572 1.00 97.62 154 GLN A N 1
ATOM 1189 C CA . GLN A 1 154 ? -17.698 -13.608 2.506 1.00 97.62 154 GLN A CA 1
ATOM 1190 C C . GLN A 1 154 ? -18.278 -12.325 1.888 1.00 97.62 154 GLN A C 1
ATOM 1192 O O . GLN A 1 154 ? -18.953 -11.579 2.593 1.00 97.62 154 GLN A O 1
ATOM 1197 N N . GLN A 1 155 ? -18.015 -12.065 0.600 1.00 97.25 155 GLN A N 1
ATOM 1198 C CA . GLN A 1 155 ? -18.438 -10.859 -0.124 1.00 97.25 155 GLN A CA 1
ATOM 1199 C C . GLN A 1 155 ? -18.046 -9.557 0.596 1.00 97.25 155 GLN A C 1
ATOM 1201 O O . GLN A 1 155 ? -18.813 -8.600 0.661 1.00 97.25 155 GLN A O 1
ATOM 1206 N N . LEU A 1 156 ? -16.840 -9.525 1.166 1.00 97.44 156 LEU A N 1
ATOM 1207 C CA . LEU A 1 156 ? -16.319 -8.345 1.851 1.00 97.44 156 LEU A CA 1
ATOM 1208 C C . LEU A 1 156 ? -15.849 -7.304 0.829 1.00 97.44 156 LEU A C 1
ATOM 1210 O O . LEU A 1 156 ? -15.193 -7.635 -0.157 1.00 97.44 156 LEU A O 1
ATOM 1214 N N . HIS A 1 157 ? -16.165 -6.035 1.090 1.00 96.06 157 HIS A N 1
ATOM 1215 C CA . HIS A 1 157 ? -15.811 -4.918 0.208 1.00 96.06 157 HIS A CA 1
ATOM 1216 C C . HIS A 1 157 ? -14.340 -4.494 0.308 1.00 96.06 157 HIS A C 1
ATOM 1218 O O . HIS A 1 157 ? -13.808 -3.904 -0.634 1.00 96.06 157 HIS A O 1
ATOM 1224 N N . ALA A 1 158 ? -13.689 -4.782 1.440 1.00 98.38 158 ALA A N 1
ATOM 1225 C CA . ALA A 1 158 ? -12.287 -4.456 1.660 1.00 98.38 158 ALA A CA 1
ATOM 1226 C C . ALA A 1 158 ? -11.395 -5.100 0.588 1.00 98.38 158 ALA A C 1
ATOM 1228 O O . ALA A 1 158 ? -11.616 -6.234 0.156 1.00 98.38 158 ALA A O 1
ATOM 1229 N N . ARG A 1 159 ? -10.359 -4.379 0.163 1.00 98.56 159 ARG A N 1
ATOM 1230 C CA . ARG A 1 159 ? -9.428 -4.828 -0.879 1.00 98.56 159 ARG A CA 1
ATOM 1231 C C . ARG A 1 159 ? -8.101 -5.255 -0.276 1.00 98.56 159 ARG A C 1
ATOM 1233 O O . ARG A 1 159 ? -7.552 -4.570 0.578 1.00 98.56 159 ARG A O 1
ATOM 1240 N N . VAL A 1 160 ? -7.547 -6.363 -0.755 1.00 98.75 160 VAL A N 1
ATOM 1241 C CA . VAL A 1 160 ? -6.233 -6.826 -0.296 1.00 98.75 160 VAL A CA 1
ATOM 1242 C C . VAL A 1 160 ? -5.130 -6.092 -1.062 1.00 98.75 160 VAL A C 1
ATOM 1244 O O . VAL A 1 160 ? -5.116 -6.099 -2.297 1.00 98.75 160 VAL A O 1
ATOM 1247 N N . LEU A 1 161 ? -4.222 -5.449 -0.328 1.00 98.75 161 LEU A N 1
ATOM 1248 C CA . LEU A 1 161 ? -3.024 -4.777 -0.828 1.00 98.75 161 LEU A CA 1
ATOM 1249 C C . LEU A 1 161 ? -1.795 -5.618 -0.464 1.00 98.75 161 LEU A C 1
ATOM 1251 O O . LEU A 1 161 ? -1.596 -5.973 0.698 1.00 98.75 161 LEU A O 1
ATOM 1255 N N . ALA A 1 162 ? -0.937 -5.894 -1.443 1.00 98.56 162 ALA A N 1
ATOM 1256 C CA . ALA A 1 162 ? 0.387 -6.441 -1.175 1.00 98.56 162 ALA A CA 1
ATOM 1257 C C . ALA A 1 162 ? 1.369 -5.303 -0.897 1.00 98.56 162 ALA A C 1
ATOM 1259 O O . ALA A 1 162 ? 1.580 -4.445 -1.754 1.00 98.56 162 ALA A O 1
ATOM 1260 N N . SER A 1 163 ? 1.994 -5.297 0.273 1.00 97.31 163 SER A N 1
ATOM 1261 C CA . SER A 1 163 ? 3.016 -4.318 0.639 1.00 97.31 163 SER A CA 1
ATOM 1262 C C . SER A 1 163 ? 4.318 -5.013 1.028 1.00 97.31 163 SER A C 1
ATOM 1264 O O . SER A 1 163 ? 4.428 -6.241 0.997 1.00 97.31 163 SER A O 1
ATOM 1266 N N . SER A 1 164 ? 5.357 -4.227 1.331 1.00 95.81 164 SER A N 1
ATOM 1267 C CA . SER A 1 164 ? 6.712 -4.756 1.536 1.00 95.81 164 SER A CA 1
ATOM 1268 C C . SER A 1 164 ? 7.183 -5.618 0.346 1.00 95.81 164 SER A C 1
ATOM 1270 O O . SER A 1 164 ? 7.857 -6.635 0.501 1.00 95.81 164 SER A O 1
ATOM 1272 N N . VAL A 1 165 ? 6.805 -5.217 -0.869 1.00 96.88 165 VAL A N 1
ATOM 1273 C CA . VAL A 1 165 ? 7.232 -5.847 -2.122 1.00 96.88 165 VAL A CA 1
ATOM 1274 C C . VAL A 1 165 ? 8.709 -5.526 -2.366 1.00 96.88 165 VAL A C 1
ATOM 1276 O O . VAL A 1 165 ? 9.113 -4.368 -2.289 1.00 96.88 165 VAL A O 1
ATOM 1279 N N . ARG A 1 166 ? 9.520 -6.546 -2.674 1.00 94.06 166 ARG A N 1
ATOM 1280 C CA . ARG A 1 166 ? 10.981 -6.412 -2.835 1.00 94.06 166 ARG A CA 1
ATOM 1281 C C . ARG A 1 166 ? 11.460 -6.526 -4.282 1.00 94.06 166 ARG A C 1
ATOM 1283 O O . ARG A 1 166 ? 12.523 -6.020 -4.617 1.00 94.06 166 ARG A O 1
ATOM 1290 N N . HIS A 1 167 ? 10.696 -7.196 -5.141 1.00 96.62 167 HIS A N 1
ATOM 1291 C CA . HIS A 1 167 ? 11.085 -7.471 -6.524 1.00 96.62 167 HIS A CA 1
ATOM 1292 C C . HIS A 1 167 ? 9.861 -7.759 -7.410 1.00 96.62 167 HIS A C 1
ATOM 1294 O O . HIS A 1 167 ? 8.810 -8.140 -6.884 1.00 96.62 167 HIS A O 1
ATOM 1300 N N . PRO A 1 168 ? 9.986 -7.677 -8.752 1.00 97.81 168 PRO A N 1
ATOM 1301 C CA . PRO A 1 168 ? 8.879 -7.917 -9.686 1.00 97.81 168 PRO A CA 1
ATOM 1302 C C . PRO A 1 168 ? 8.126 -9.236 -9.463 1.00 97.81 168 PRO A C 1
ATOM 1304 O O . PRO A 1 168 ? 6.904 -9.279 -9.567 1.00 97.81 168 PRO A O 1
ATOM 1307 N N . ARG A 1 169 ? 8.818 -10.314 -9.064 1.00 96.81 169 ARG A N 1
ATOM 1308 C CA . ARG A 1 169 ? 8.148 -11.595 -8.775 1.00 96.81 169 ARG A CA 1
ATOM 1309 C C . ARG A 1 169 ? 7.145 -11.526 -7.618 1.00 96.81 169 ARG A C 1
ATOM 1311 O O . ARG A 1 169 ? 6.124 -12.195 -7.700 1.00 96.81 169 ARG A O 1
ATOM 1318 N N . HIS A 1 170 ? 7.383 -10.704 -6.587 1.00 96.69 170 HIS A N 1
ATOM 1319 C CA . HIS A 1 170 ? 6.399 -10.499 -5.515 1.00 96.69 170 HIS A CA 1
ATOM 1320 C C . HIS A 1 170 ? 5.128 -9.877 -6.066 1.00 96.69 170 HIS A C 1
ATOM 1322 O O . HIS A 1 170 ? 4.041 -10.306 -5.699 1.00 96.69 170 HIS A O 1
ATOM 1328 N N . VAL A 1 171 ? 5.267 -8.915 -6.980 1.00 98.25 171 VAL A N 1
ATOM 1329 C CA . VAL A 1 171 ? 4.122 -8.283 -7.630 1.00 98.25 171 VAL A CA 1
ATOM 1330 C C . VAL A 1 171 ? 3.311 -9.324 -8.389 1.00 98.25 171 VAL A C 1
ATOM 1332 O O . VAL A 1 171 ? 2.128 -9.483 -8.112 1.00 98.25 171 VAL A O 1
ATOM 1335 N N . ILE A 1 172 ? 3.943 -10.090 -9.281 1.00 98.19 172 ILE A N 1
ATOM 1336 C CA . ILE A 1 172 ? 3.235 -11.092 -10.090 1.00 98.19 172 ILE A CA 1
ATOM 1337 C C . ILE A 1 172 ? 2.558 -12.151 -9.215 1.00 98.19 172 ILE A C 1
ATOM 1339 O O . ILE A 1 172 ? 1.386 -12.455 -9.424 1.00 98.19 172 ILE A O 1
ATOM 1343 N N . HIS A 1 173 ? 3.260 -12.680 -8.211 1.00 98.25 173 HIS A N 1
ATOM 1344 C CA . HIS A 1 173 ? 2.693 -13.679 -7.308 1.00 98.25 173 HIS A CA 1
ATOM 1345 C C . HIS A 1 173 ? 1.525 -13.117 -6.481 1.00 98.25 173 HIS A C 1
ATOM 1347 O O . HIS A 1 173 ? 0.504 -13.784 -6.338 1.00 98.25 173 HIS A O 1
ATOM 1353 N N . ALA A 1 174 ? 1.632 -11.884 -5.983 1.00 98.38 174 ALA A N 1
ATOM 1354 C CA . ALA A 1 174 ? 0.558 -11.238 -5.235 1.00 98.38 174 ALA A CA 1
ATOM 1355 C C . ALA A 1 174 ? -0.682 -10.974 -6.098 1.00 98.38 174 ALA A C 1
ATOM 1357 O O . ALA A 1 174 ? -1.807 -11.225 -5.669 1.00 98.38 174 ALA A O 1
ATOM 1358 N N . VAL A 1 175 ? -0.475 -10.496 -7.328 1.00 98.06 175 VAL A N 1
ATOM 1359 C CA . VAL A 1 175 ? -1.543 -10.273 -8.311 1.00 98.06 175 VAL A CA 1
ATOM 1360 C C . VAL A 1 175 ? -2.243 -11.590 -8.643 1.00 98.06 175 VAL A C 1
ATOM 1362 O O . VAL A 1 175 ? -3.471 -11.645 -8.633 1.00 98.06 175 VAL A O 1
ATOM 1365 N N . ALA A 1 176 ? -1.477 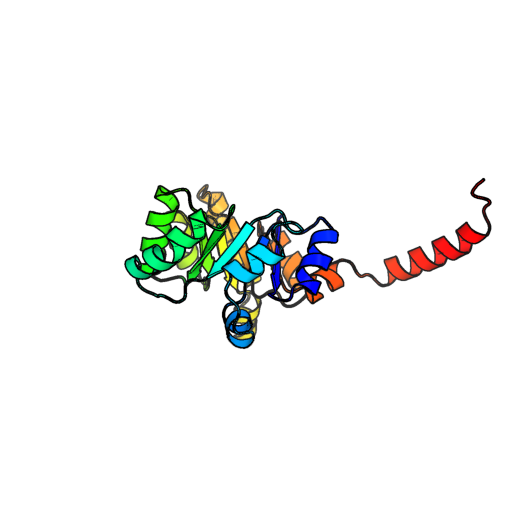-12.660 -8.880 1.00 98.44 176 ALA A N 1
ATOM 1366 C CA . ALA A 1 176 ? -2.016 -13.995 -9.134 1.00 98.44 176 ALA A CA 1
ATOM 1367 C C . ALA A 1 176 ? -2.801 -14.549 -7.932 1.00 98.44 176 ALA A C 1
ATOM 1369 O O . ALA A 1 176 ? -3.818 -15.210 -8.118 1.00 98.44 176 ALA A O 1
ATOM 1370 N N . ALA A 1 177 ? -2.374 -14.224 -6.709 1.00 98.44 177 ALA A N 1
ATOM 1371 C CA . ALA A 1 177 ? -3.080 -14.545 -5.469 1.00 98.44 177 ALA A CA 1
ATOM 1372 C C . ALA A 1 177 ? -4.297 -13.633 -5.190 1.00 98.44 177 ALA A C 1
ATOM 1374 O O . ALA A 1 177 ? -4.984 -13.811 -4.187 1.00 98.44 177 ALA A O 1
ATOM 1375 N N . GLY A 1 178 ? -4.595 -12.675 -6.076 1.00 98.25 178 GLY A N 1
ATOM 1376 C CA . GLY A 1 178 ? -5.823 -11.881 -6.049 1.00 98.25 178 GLY A CA 1
ATOM 1377 C C . GLY A 1 178 ? -5.704 -10.486 -5.432 1.00 98.25 178 GLY A C 1
ATOM 1378 O O . GLY A 1 178 ? -6.727 -9.798 -5.326 1.00 98.25 178 GLY A O 1
ATOM 1379 N N . ALA A 1 179 ? -4.492 -10.029 -5.087 1.00 98.56 179 ALA A N 1
ATOM 1380 C CA . ALA A 1 179 ? -4.266 -8.659 -4.627 1.00 98.56 179 ALA A CA 1
ATOM 1381 C C . ALA A 1 179 ? -4.918 -7.649 -5.587 1.00 98.56 179 ALA A C 1
ATOM 1383 O O . ALA A 1 179 ? -4.859 -7.794 -6.809 1.00 98.56 179 ALA A O 1
ATOM 1384 N N . LYS A 1 180 ? -5.559 -6.611 -5.048 1.00 98.50 180 LYS A N 1
ATOM 1385 C CA . LYS A 1 180 ? -6.171 -5.541 -5.856 1.00 98.50 180 LYS A CA 1
ATOM 1386 C C . LYS A 1 180 ? -5.240 -4.360 -6.062 1.00 98.50 180 LYS A C 1
ATOM 1388 O O . LYS A 1 180 ? -5.397 -3.644 -7.053 1.00 98.50 180 LYS A O 1
ATOM 1393 N N . ALA A 1 181 ? -4.281 -4.204 -5.160 1.00 98.56 181 ALA A N 1
ATOM 1394 C CA . ALA A 1 181 ? -3.278 -3.164 -5.199 1.00 98.56 181 ALA A CA 1
ATOM 1395 C C . ALA A 1 181 ? -1.918 -3.717 -4.747 1.00 98.56 181 ALA A C 1
ATOM 1397 O O . ALA A 1 181 ? -1.852 -4.649 -3.939 1.00 98.56 181 ALA A O 1
ATOM 1398 N N . VAL A 1 182 ? -0.836 -3.132 -5.254 1.00 98.44 182 VAL A N 1
ATOM 1399 C CA . VAL A 1 182 ? 0.534 -3.451 -4.837 1.00 98.44 182 VAL A CA 1
ATOM 1400 C C . VAL A 1 182 ? 1.285 -2.169 -4.495 1.00 98.44 182 VAL A C 1
ATOM 1402 O O . VAL A 1 182 ? 1.301 -1.232 -5.287 1.00 98.44 182 VAL A O 1
ATOM 1405 N N . LEU A 1 183 ? 1.913 -2.132 -3.322 1.00 98.25 183 LEU A N 1
ATOM 1406 C CA . LEU A 1 183 ? 2.761 -1.036 -2.863 1.00 98.25 183 LEU A CA 1
ATOM 1407 C C . LEU A 1 183 ? 4.230 -1.435 -2.979 1.00 98.25 183 LEU A C 1
ATOM 1409 O O . LEU A 1 183 ? 4.689 -2.359 -2.298 1.00 98.25 183 LEU A O 1
ATOM 1413 N N . CYS A 1 184 ? 4.966 -0.730 -3.835 1.00 96.50 184 CYS A N 1
ATOM 1414 C CA . CYS A 1 184 ? 6.362 -1.034 -4.134 1.00 96.50 184 CYS A CA 1
ATOM 1415 C C . CYS A 1 184 ? 7.204 0.231 -4.351 1.00 96.50 184 CYS A C 1
ATOM 1417 O O . CYS A 1 184 ? 6.681 1.340 -4.455 1.00 96.50 184 CYS A O 1
ATOM 1419 N N . SER A 1 185 ? 8.527 0.067 -4.363 1.00 97.00 185 SER A N 1
ATOM 1420 C CA . SER A 1 185 ? 9.460 1.169 -4.604 1.00 97.00 185 SER A CA 1
ATOM 1421 C C . SER A 1 185 ? 9.512 1.560 -6.082 1.00 97.00 185 SER A C 1
ATOM 1423 O O . SER A 1 185 ? 9.160 0.775 -6.966 1.00 97.00 185 SER A O 1
ATOM 1425 N N . PHE A 1 186 ? 10.044 2.755 -6.345 1.00 97.44 186 PHE A N 1
ATOM 1426 C CA . PHE A 1 186 ? 10.336 3.239 -7.695 1.00 97.44 186 PHE A CA 1
ATOM 1427 C C . PHE A 1 186 ? 11.162 2.227 -8.506 1.00 97.44 186 PHE A C 1
ATOM 1429 O O . PHE A 1 186 ? 10.801 1.868 -9.624 1.00 97.44 186 PHE A O 1
ATOM 1436 N N . GLU A 1 187 ? 12.218 1.684 -7.897 1.00 97.94 187 GLU A N 1
ATOM 1437 C CA . GLU A 1 187 ? 13.100 0.695 -8.522 1.00 97.94 187 GLU A CA 1
ATOM 1438 C C . GLU A 1 187 ? 12.359 -0.590 -8.929 1.00 97.94 187 GLU A C 1
ATOM 1440 O O . GLU A 1 187 ? 12.608 -1.138 -10.004 1.00 97.94 187 GLU A O 1
ATOM 1445 N N . VAL A 1 188 ? 11.435 -1.089 -8.097 1.00 98.06 188 VAL A N 1
ATOM 1446 C CA . VAL A 1 188 ? 10.654 -2.286 -8.443 1.00 98.06 188 VAL A CA 1
ATOM 1447 C C . VAL A 1 188 ? 9.780 -2.016 -9.665 1.00 98.06 188 VAL A C 1
ATOM 1449 O O . VAL A 1 188 ? 9.754 -2.856 -10.563 1.00 98.06 188 VAL A O 1
ATOM 1452 N N . LEU A 1 189 ? 9.125 -0.852 -9.737 1.00 97.69 189 LEU A N 1
ATOM 1453 C CA . LEU A 1 189 ? 8.326 -0.469 -10.905 1.00 97.69 189 LEU A CA 1
ATOM 1454 C C . LEU A 1 189 ? 9.178 -0.389 -12.178 1.00 97.69 189 LEU A C 1
ATOM 1456 O O . LEU A 1 189 ? 8.779 -0.929 -13.208 1.00 97.69 189 LEU A O 1
ATOM 1460 N N . GLN A 1 190 ? 10.377 0.197 -12.110 1.00 97.56 190 GLN A N 1
ATOM 1461 C CA . GLN A 1 190 ? 11.295 0.229 -13.257 1.00 97.56 190 GLN A CA 1
ATOM 1462 C C . GLN A 1 190 ? 11.683 -1.181 -13.712 1.00 97.56 190 GLN A C 1
ATOM 1464 O O . GLN A 1 190 ? 11.604 -1.503 -14.897 1.00 97.56 190 GLN A O 1
ATOM 1469 N N . LYS A 1 191 ? 12.042 -2.056 -12.764 1.00 97.88 191 LYS A N 1
ATOM 1470 C CA . LYS A 1 191 ? 12.401 -3.451 -13.058 1.00 97.88 191 LYS A CA 1
ATOM 1471 C C . LYS A 1 191 ? 11.246 -4.250 -13.659 1.00 97.88 191 LYS A C 1
ATOM 1473 O O . LYS A 1 191 ? 11.506 -5.222 -14.356 1.00 97.88 191 LYS A O 1
ATOM 1478 N N . MET A 1 192 ? 9.991 -3.877 -13.398 1.00 97.38 192 MET A N 1
ATOM 1479 C CA . MET A 1 192 ? 8.830 -4.533 -14.009 1.00 97.38 192 MET A CA 1
ATOM 1480 C C . MET A 1 192 ? 8.668 -4.214 -15.498 1.00 97.38 192 MET A C 1
ATOM 1482 O O . MET A 1 192 ? 8.164 -5.059 -16.232 1.00 97.38 192 MET A O 1
ATOM 1486 N N . ALA A 1 193 ? 9.068 -3.020 -15.940 1.00 96.38 193 ALA A N 1
ATOM 1487 C CA . ALA A 1 193 ? 8.997 -2.628 -17.349 1.00 96.38 193 ALA A CA 1
ATOM 1488 C C . ALA A 1 193 ? 10.165 -3.188 -18.182 1.00 96.38 193 ALA A C 1
ATOM 1490 O O . ALA A 1 193 ? 10.093 -3.226 -19.409 1.00 96.38 193 ALA A O 1
ATOM 1491 N N . TYR A 1 194 ? 11.244 -3.613 -17.521 1.00 96.44 194 TYR A N 1
ATOM 1492 C CA . TYR A 1 194 ? 12.456 -4.094 -18.168 1.00 96.44 194 TYR A CA 1
ATOM 1493 C C . TYR A 1 194 ? 12.377 -5.577 -18.548 1.00 96.44 194 TYR A C 1
ATOM 1495 O O . TYR A 1 194 ? 12.032 -6.430 -17.728 1.00 96.44 194 TYR A O 1
ATOM 1503 N N . HIS A 1 195 ? 12.802 -5.901 -19.771 1.00 97.62 195 HIS A N 1
ATOM 1504 C CA . HIS A 1 195 ? 13.089 -7.269 -20.187 1.00 97.62 195 HIS A CA 1
ATOM 1505 C C . HIS A 1 195 ? 14.190 -7.273 -21.265 1.00 97.62 195 HIS A C 1
ATOM 1507 O O . HIS A 1 195 ? 14.072 -6.522 -22.235 1.00 97.62 195 HIS A O 1
ATOM 1513 N N . PRO A 1 196 ? 15.225 -8.133 -21.168 1.00 96.94 196 PRO A N 1
ATOM 1514 C CA . PRO A 1 196 ? 16.368 -8.098 -22.088 1.00 96.94 196 PRO A CA 1
ATOM 1515 C C . PRO A 1 196 ? 15.988 -8.422 -23.539 1.00 96.94 196 PRO A C 1
ATOM 1517 O O . PRO A 1 196 ? 16.577 -7.880 -24.469 1.00 96.94 196 PRO A O 1
ATOM 1520 N N . LEU A 1 197 ? 14.978 -9.277 -23.758 1.00 98.19 197 LEU A N 1
ATOM 1521 C CA . LEU A 1 197 ? 14.472 -9.518 -25.116 1.00 98.19 197 LEU A CA 1
ATOM 1522 C C . LEU A 1 197 ? 13.765 -8.286 -25.687 1.00 98.19 197 LEU A C 1
ATOM 1524 O O . LEU A 1 197 ? 13.947 -7.998 -26.860 1.00 98.19 197 LEU A O 1
ATOM 1528 N N . THR A 1 198 ? 13.016 -7.543 -24.865 1.00 97.94 198 THR A N 1
ATOM 1529 C CA . THR A 1 198 ? 12.324 -6.326 -25.308 1.00 97.94 198 THR A CA 1
ATOM 1530 C C . THR A 1 198 ? 13.330 -5.260 -25.717 1.00 97.94 198 THR A C 1
ATOM 1532 O O . THR A 1 198 ? 13.199 -4.670 -26.782 1.00 97.94 198 THR A O 1
ATOM 1535 N N . GLU A 1 199 ? 14.359 -5.043 -24.897 1.00 96.44 199 GLU A N 1
ATOM 1536 C CA . GLU A 1 199 ? 15.447 -4.108 -25.197 1.00 96.44 199 GLU A CA 1
ATOM 1537 C C . GLU A 1 199 ? 16.154 -4.480 -26.508 1.00 96.44 199 GLU A C 1
ATOM 1539 O O . GLU A 1 199 ? 16.195 -3.673 -27.437 1.00 96.44 199 GLU A O 1
ATOM 1544 N N . GLY A 1 200 ? 16.597 -5.734 -26.643 1.00 96.75 200 GLY A N 1
ATOM 1545 C CA . GLY A 1 200 ? 17.278 -6.192 -27.857 1.00 96.75 200 GLY A CA 1
ATOM 1546 C C . GLY A 1 200 ? 16.393 -6.193 -29.112 1.00 96.75 200 GLY A C 1
ATOM 1547 O O . GLY A 1 200 ? 16.886 -5.986 -30.221 1.00 96.75 200 GLY A O 1
ATOM 1548 N N . GLU A 1 201 ? 15.085 -6.420 -28.975 1.00 97.25 201 GLU A N 1
ATOM 1549 C CA . GLU A 1 201 ? 14.136 -6.309 -30.089 1.00 97.25 201 GLU A CA 1
ATOM 1550 C C . GLU A 1 201 ? 13.905 -4.860 -30.511 1.00 97.25 201 GLU A C 1
ATOM 1552 O O . GLU A 1 201 ? 13.883 -4.593 -31.711 1.00 97.25 201 GLU A O 1
ATOM 1557 N N . ILE A 1 202 ? 13.800 -3.924 -29.564 1.00 96.44 202 ILE A N 1
ATOM 1558 C CA . ILE A 1 202 ? 13.702 -2.489 -29.865 1.00 96.44 202 ILE A CA 1
ATOM 1559 C C . ILE A 1 202 ? 14.958 -2.018 -30.602 1.00 96.44 202 ILE A C 1
ATOM 1561 O O . ILE A 1 202 ? 14.846 -1.333 -31.618 1.00 96.44 202 ILE A O 1
ATOM 1565 N N . GLU A 1 203 ? 16.146 -2.404 -30.136 1.00 94.81 203 GLU A N 1
ATOM 1566 C CA . GLU A 1 203 ? 17.409 -2.045 -30.789 1.00 94.81 203 GLU A CA 1
ATOM 1567 C C . GLU A 1 203 ? 17.478 -2.562 -32.230 1.00 94.81 203 GLU A C 1
ATOM 1569 O O . GLU A 1 203 ? 17.746 -1.786 -33.151 1.00 94.81 203 GLU A O 1
ATOM 1574 N N . ARG A 1 204 ? 17.173 -3.851 -32.451 1.00 93.62 204 ARG A N 1
ATOM 1575 C CA . ARG A 1 204 ? 17.114 -4.427 -33.806 1.00 93.62 204 ARG A CA 1
ATOM 1576 C C . ARG A 1 204 ? 16.089 -3.716 -34.680 1.00 93.62 204 ARG A C 1
ATOM 1578 O O . ARG A 1 204 ? 16.413 -3.343 -35.805 1.00 93.62 204 ARG A O 1
ATOM 1585 N N . PHE A 1 205 ? 14.891 -3.483 -34.149 1.00 92.75 205 PHE A N 1
ATOM 1586 C CA . PHE A 1 205 ? 13.824 -2.796 -34.864 1.00 92.75 205 PHE A CA 1
ATOM 1587 C C . PHE A 1 205 ? 14.270 -1.403 -35.321 1.00 92.75 205 PHE A C 1
ATOM 1589 O O . PHE A 1 205 ? 14.082 -1.048 -36.481 1.00 92.75 205 PHE A O 1
ATOM 1596 N N . LEU A 1 206 ? 14.919 -0.622 -34.451 1.00 92.31 206 LEU A N 1
ATOM 1597 C CA . LEU A 1 206 ? 15.418 0.714 -34.794 1.00 92.31 206 LEU A CA 1
ATOM 1598 C C . LEU A 1 206 ? 16.507 0.682 -35.877 1.00 92.31 206 LEU A C 1
ATOM 1600 O O . LEU A 1 206 ? 16.511 1.556 -36.748 1.00 92.31 206 LEU A O 1
ATOM 1604 N N . ILE A 1 207 ? 17.394 -0.318 -35.856 1.00 91.19 207 ILE A N 1
ATOM 1605 C CA . ILE A 1 207 ? 18.422 -0.507 -36.891 1.00 91.19 207 ILE A CA 1
ATOM 1606 C C . ILE A 1 207 ? 17.765 -0.815 -38.238 1.00 91.19 207 ILE A C 1
ATOM 1608 O O . ILE A 1 207 ? 18.045 -0.134 -39.225 1.00 91.19 207 ILE A O 1
ATOM 1612 N N . GLU A 1 208 ? 16.862 -1.791 -38.286 1.00 89.62 208 GLU A N 1
ATOM 1613 C CA . GLU A 1 208 ? 16.180 -2.192 -39.521 1.00 89.62 208 GLU A CA 1
ATOM 1614 C C . GLU A 1 208 ? 15.357 -1.031 -40.101 1.00 89.62 208 GLU A C 1
ATOM 1616 O O . GLU A 1 208 ? 15.465 -0.711 -41.289 1.00 89.62 208 GLU A O 1
ATOM 1621 N N . TRP A 1 209 ? 14.612 -0.313 -39.255 1.00 85.88 209 TRP A N 1
ATOM 1622 C CA . TRP A 1 209 ? 13.761 0.802 -39.680 1.00 85.88 209 TRP A CA 1
ATOM 1623 C C . TRP A 1 209 ? 14.524 2.068 -40.072 1.00 85.88 209 TRP A C 1
ATOM 1625 O O . TRP A 1 209 ? 13.954 2.933 -40.736 1.00 85.88 209 TRP A O 1
ATOM 1635 N N . SER A 1 210 ? 15.803 2.196 -39.707 1.00 84.88 210 SER A N 1
ATOM 1636 C CA . SER A 1 210 ? 16.645 3.318 -40.153 1.00 84.88 210 SER A CA 1
ATOM 1637 C C . SER A 1 210 ? 16.863 3.329 -41.672 1.00 84.88 210 SER A C 1
ATOM 1639 O O . SER A 1 210 ? 17.160 4.373 -42.249 1.00 84.88 210 SER A O 1
ATOM 1641 N N . THR A 1 211 ? 16.670 2.178 -42.324 1.00 80.88 211 THR A N 1
ATOM 1642 C CA . THR A 1 211 ? 16.838 2.001 -43.773 1.00 80.88 211 THR A CA 1
ATOM 1643 C C . THR A 1 211 ? 15.551 2.227 -44.570 1.00 80.88 211 THR A C 1
ATOM 1645 O O . THR A 1 211 ? 15.583 2.270 -45.799 1.00 80.88 211 THR A O 1
ATOM 1648 N N . VAL A 1 212 ? 14.417 2.407 -43.885 1.00 78.56 212 VAL A N 1
ATOM 1649 C CA . VAL A 1 212 ? 13.104 2.621 -44.498 1.00 78.56 212 VAL A CA 1
ATOM 1650 C C . VAL A 1 212 ? 12.788 4.117 -44.486 1.00 78.56 212 VAL A C 1
ATOM 1652 O O . VAL A 1 212 ? 12.701 4.730 -43.419 1.00 78.56 212 VAL A O 1
ATOM 1655 N N . SER A 1 213 ? 12.593 4.721 -45.667 1.00 75.44 213 SER A N 1
ATOM 1656 C CA . SER A 1 213 ? 12.149 6.119 -45.749 1.00 75.44 213 SER A CA 1
ATOM 1657 C C . SER A 1 213 ? 10.757 6.243 -45.140 1.00 75.44 213 SER A C 1
ATOM 1659 O O . SER A 1 213 ? 9.820 5.568 -45.565 1.00 75.44 213 SER A O 1
ATOM 1661 N N . LYS A 1 214 ? 10.626 7.087 -44.115 1.00 71.75 214 LYS A N 1
ATOM 1662 C CA . LYS A 1 214 ? 9.350 7.318 -43.419 1.00 71.75 214 LYS A CA 1
ATOM 1663 C C . LYS A 1 214 ? 8.446 8.313 -44.161 1.00 71.75 214 LYS A C 1
ATOM 1665 O O . LYS A 1 214 ? 7.293 8.469 -43.766 1.00 71.75 214 LYS A O 1
ATOM 1670 N N . ILE A 1 215 ? 8.984 8.972 -45.195 1.00 58.31 215 ILE A N 1
ATOM 1671 C CA . ILE A 1 215 ? 8.344 9.921 -46.124 1.00 58.31 215 ILE A CA 1
ATOM 1672 C C . ILE A 1 215 ? 8.973 9.727 -47.505 1.00 58.31 215 ILE A C 1
ATOM 1674 O O . ILE A 1 215 ? 10.206 9.497 -47.538 1.00 58.31 215 ILE A O 1
#

Nearest PDB structures (foldseek):
  3r8r-assembly1_I  TM=9.517E-01  e=2.180E-23  Bacillus subtilis
  3r8r-assembly2_L  TM=9.560E-01  e=4.901E-23  Bacillus subtilis
  1vpx-assembly1_D  TM=9.528E-01  e=8.069E-23  Thermotoga maritima
  3r8r-assembly1_H  TM=9.541E-01  e=2.477E-22  Bacillus subtilis
  1wx0-assembly1_C  TM=9.439E-01  e=8.616E-22  Thermus thermophilus HB8

Mean predicted aligned error: 3.41 Å

Sequence (215 aa):
MEFWLDSVNEWEVRTAASWGVLSALSLNPVKLQQMGMRATDLWQSLSGQFVGKWVVSTTHLDAESILEEMLPLSEQIPQLLVKLPMSLEGLKAVERFCQLGVETEVTLVYSEAQALLAARAGATYVSVLLGRMEDIGMDGVRLLGSITELFQKQQLHARVLASSVRHPRHVIHAVAAGAKAVLCSFEVLQKMAYHPLTEGEIERFLIEWSTVSKI

Radius of gyration: 19.29 Å; Cα contacts (8 Å, |Δi|>4): 380; chains: 1; bounding box: 37×39×66 Å